Protein AF-A0A2D3WLU7-F1 (afdb_monomer_lite)

pLDDT: mean 92.78, std 5.2, range [48.44, 98.25]

Radius of gyration: 35.18 Å; chains: 1; bounding box: 70×25×102 Å

Organism: NCBI:txid148813

Secondary structure (DSSP, 8-state):
-HHHHHHHHHHHHHHHH-HHHHHHHHHHHHGGGTTSHHHHHHHHHHHHHHHHHHHHHHHHHTT-HHHHHHHHHH-GGGTTSHHHHHHHHHHHHHHHHHHHHHHTT-HHHHHHHHHHHTT-GGGHHHHHHHHHHHHHHHHHHHHHHTT-HHHHHHHHHH-GGGTT-HHHHHHHHHHHHHHHHHHHHHHTT-HHHHHHHHGGGTT-TTTHHHHHHHHHHHHHHHHHHHHHTT-HHHHHHHHHHHHHHH---HHHHHHHHHTT---

Foldseek 3Di:
DVQLLVLLVVLLVQCVVPVVVSVVVSCVSQVVVCVPPLSVVLSVCCNVPSVLVVVLVVCVVVVVLLVNVVSCVVPVSVCPHPVVVVVVVVLVVLLVVLVVCVLVVVLVVSLVSLVVSCSNPVCVVVSVVSNVSSVLLVQLVVCLVVVVVQSNLVSCVVPVVNCPRPSVVVSVVVVVVLVVVLVVLLQVLVLVVNCVSCVSVCVHPVCVVVSLVSSLSSLLNVLLVCLVVVVVVVSVVSLVVNCVSPNDDPSSQVSCVVSVNHD

Sequence (263 aa):
ELYFTKSFAEAKKLIGADPLRNGPKAQELLKPFCVVPAKKEMIHSLQKNYELYLKADALIKEKQFREYFNLTEKYDFLTSEEVYKKICALAEASIAKIKKLIEEGKYDDAFSGIKQVAVFLPYKEQLMELAKEIQLRQKLLEAIQSNAIQTAYELVVAYPILESMAEFVAYDETFDEVLSNAMQSVANGEIKQVQQILLPYAGISIFKPKIRECIRQATFNKLGLLLAAKSLAVAQSIAAYYLKEFGKDDEYEKLLKHYGVAS

Structure (mmCIF, N/CA/C/O backbone):
data_AF-A0A2D3WLU7-F1
#
_entry.id   AF-A0A2D3WLU7-F1
#
loop_
_atom_site.group_PDB
_atom_site.id
_atom_site.type_symbol
_atom_site.label_atom_id
_atom_site.label_alt_id
_atom_site.label_comp_id
_atom_site.label_asym_id
_atom_site.label_entity_id
_atom_site.label_seq_id
_atom_site.pdbx_PDB_ins_code
_atom_site.Cartn_x
_atom_site.Cartn_y
_atom_site.Cartn_z
_atom_site.occupancy
_atom_site.B_iso_or_equiv
_atom_site.auth_seq_id
_atom_site.auth_comp_id
_atom_site.auth_asym_id
_atom_site.auth_atom_id
_atom_site.pdbx_PDB_model_num
ATOM 1 N N . GLU A 1 1 ? -31.392 11.376 22.343 1.00 66.38 1 GLU A N 1
ATOM 2 C CA . GLU A 1 1 ? -30.235 10.507 22.640 1.00 66.38 1 GLU A CA 1
ATOM 3 C C . GLU A 1 1 ? -29.524 10.836 23.943 1.00 66.38 1 GLU A C 1
ATOM 5 O O . GLU A 1 1 ? -29.593 10.022 24.851 1.00 66.38 1 GLU A O 1
ATOM 10 N N . LEU A 1 2 ? -28.985 12.050 24.105 1.00 77.69 2 LEU A N 1
ATOM 11 C CA . LEU A 1 2 ? -28.231 12.468 25.301 1.00 77.69 2 LEU A CA 1
ATOM 12 C C . LEU A 1 2 ? -28.929 12.189 26.653 1.00 77.69 2 LEU A C 1
ATOM 14 O O . LEU A 1 2 ? -28.277 11.856 27.639 1.00 77.69 2 LEU A O 1
ATOM 18 N N . TYR A 1 3 ? -30.257 12.339 26.700 1.00 88.19 3 TYR A N 1
ATOM 19 C CA . TYR A 1 3 ? -31.052 12.123 27.913 1.00 88.19 3 TYR A CA 1
ATOM 20 C C . TYR A 1 3 ? -31.103 10.640 28.320 1.00 88.19 3 TYR A C 1
ATOM 22 O O . TYR A 1 3 ? -30.981 10.324 29.498 1.00 88.19 3 TYR A O 1
ATOM 30 N N . PHE A 1 4 ? -31.180 9.725 27.346 1.00 90.12 4 PHE A N 1
ATOM 31 C CA . PHE A 1 4 ? -31.169 8.285 27.610 1.00 90.12 4 PHE A CA 1
ATOM 32 C C . PHE A 1 4 ? -29.807 7.819 28.122 1.00 90.12 4 PHE A C 1
ATOM 34 O O . PHE A 1 4 ? -29.767 7.130 29.134 1.00 90.12 4 PHE A O 1
ATOM 41 N N . THR A 1 5 ? -28.701 8.239 27.494 1.00 87.44 5 THR A N 1
ATOM 42 C CA . THR A 1 5 ? -27.351 7.869 27.953 1.00 87.44 5 THR A CA 1
ATOM 43 C C . THR A 1 5 ? -27.144 8.237 29.420 1.00 87.44 5 THR A C 1
ATOM 45 O O . THR A 1 5 ? -26.664 7.418 30.201 1.00 87.44 5 THR A O 1
ATOM 48 N N . LYS A 1 6 ? -27.530 9.459 29.814 1.00 89.88 6 LYS A N 1
ATOM 49 C CA . LYS A 1 6 ? -27.398 9.920 31.203 1.00 89.88 6 LYS A CA 1
ATOM 50 C C . LYS A 1 6 ? -28.238 9.070 32.159 1.00 89.88 6 LYS A C 1
ATOM 52 O O . LYS A 1 6 ? -27.706 8.597 33.159 1.00 89.88 6 LYS A O 1
ATOM 57 N N . SER A 1 7 ? -29.509 8.829 31.832 1.00 92.19 7 SER A N 1
ATOM 58 C CA . SER A 1 7 ? -30.391 7.978 32.641 1.00 92.19 7 SER A CA 1
ATOM 59 C C . SER A 1 7 ? -29.894 6.532 32.733 1.00 92.19 7 SER A C 1
ATOM 61 O O . SER A 1 7 ? -29.972 5.930 33.798 1.00 92.19 7 SER A O 1
ATOM 63 N N . PHE A 1 8 ? -29.343 5.981 31.650 1.00 92.06 8 PHE A N 1
ATOM 64 C CA . PHE A 1 8 ? -28.783 4.629 31.606 1.00 92.06 8 PHE A CA 1
ATOM 65 C C . PHE A 1 8 ? -27.519 4.495 32.453 1.00 92.06 8 PHE A C 1
ATOM 67 O O . PHE A 1 8 ? -27.399 3.550 33.230 1.00 92.06 8 PHE A O 1
ATOM 74 N N . ALA A 1 9 ? -26.605 5.464 32.368 1.00 90.12 9 ALA A N 1
ATOM 75 C CA . ALA A 1 9 ? -25.406 5.491 33.199 1.00 90.12 9 ALA A CA 1
ATOM 76 C C . ALA A 1 9 ? -25.748 5.587 34.696 1.00 90.12 9 ALA A C 1
ATOM 78 O O . ALA A 1 9 ? -25.164 4.874 35.512 1.00 90.12 9 ALA A O 1
ATOM 79 N N . GLU A 1 10 ? -26.727 6.421 35.055 1.00 92.12 10 GLU A N 1
ATOM 80 C CA . GLU A 1 10 ? -27.172 6.563 36.443 1.00 92.12 10 GLU A CA 1
ATOM 81 C C . GLU A 1 10 ? -27.909 5.310 36.941 1.00 92.12 10 GLU A C 1
ATOM 83 O O . GLU A 1 10 ? -27.657 4.847 38.051 1.00 92.12 10 GLU A O 1
ATOM 88 N N . ALA A 1 11 ? -28.748 4.688 36.108 1.00 92.75 11 ALA A N 1
ATOM 89 C CA . ALA A 1 11 ? -29.380 3.409 36.426 1.00 92.75 11 ALA A CA 1
ATOM 90 C C . ALA A 1 11 ? -28.347 2.291 36.642 1.00 92.75 11 ALA A C 1
ATOM 92 O O . ALA A 1 11 ? -28.452 1.543 37.614 1.00 92.75 11 ALA A O 1
ATOM 93 N N . LYS A 1 12 ? -27.313 2.214 35.792 1.00 92.69 12 LYS A N 1
ATOM 94 C CA . LYS A 1 12 ? -26.192 1.274 35.953 1.00 92.69 12 LYS A CA 1
ATOM 95 C C . LYS A 1 12 ? -25.470 1.495 37.285 1.00 92.69 12 LYS A C 1
ATOM 97 O O . LYS A 1 12 ? -25.208 0.536 38.005 1.00 92.69 12 LYS A O 1
ATOM 102 N N . LYS A 1 13 ? -25.213 2.753 37.656 1.00 91.44 13 LYS A N 1
ATOM 103 C CA . LYS A 1 13 ? -24.589 3.118 38.939 1.00 91.44 13 LYS A CA 1
ATOM 104 C C . LYS A 1 13 ? -25.461 2.745 40.143 1.00 91.44 13 LYS A C 1
ATOM 106 O O . LYS A 1 13 ? -24.943 2.215 41.122 1.00 91.44 13 LYS A O 1
ATOM 111 N N . LEU A 1 14 ? -26.768 3.000 40.069 1.00 91.56 14 LEU A N 1
ATOM 112 C CA . LEU A 1 14 ? -27.739 2.643 41.107 1.00 91.56 14 LEU A CA 1
ATOM 113 C C . LEU A 1 14 ? -27.776 1.130 41.345 1.00 91.56 14 LEU A C 1
ATOM 115 O O . LEU A 1 14 ? -27.635 0.691 42.487 1.00 91.56 14 LEU A O 1
ATOM 119 N N . ILE A 1 15 ? -27.917 0.349 40.269 1.00 90.38 15 ILE A N 1
ATOM 120 C CA . ILE A 1 15 ? -27.920 -1.118 40.329 1.00 90.38 15 ILE A CA 1
ATOM 121 C C . ILE A 1 15 ? -26.577 -1.627 40.857 1.00 90.38 15 ILE A C 1
ATOM 123 O O . ILE A 1 15 ? -26.559 -2.501 41.711 1.00 90.38 15 ILE A O 1
ATOM 127 N N . GLY A 1 16 ? -25.459 -1.041 40.423 1.00 85.69 16 GLY A N 1
ATOM 128 C CA . GLY A 1 16 ? -24.131 -1.436 40.890 1.00 85.69 16 GLY A CA 1
ATOM 129 C C . GLY A 1 16 ? -23.861 -1.199 42.374 1.00 85.69 16 GLY A C 1
ATOM 130 O O . GLY A 1 16 ? -23.030 -1.894 42.947 1.00 85.69 16 GLY A O 1
ATOM 131 N N . ALA A 1 17 ? -24.544 -0.236 43.000 1.00 89.31 17 ALA A N 1
ATOM 132 C CA . ALA A 1 17 ? -24.390 0.043 44.426 1.00 89.31 17 ALA A CA 1
ATOM 133 C C . ALA A 1 17 ? -25.176 -0.938 45.311 1.00 89.31 17 ALA A C 1
ATOM 135 O O . ALA A 1 17 ? -24.665 -1.379 46.335 1.00 89.31 17 ALA A O 1
ATOM 136 N N . ASP A 1 18 ? -26.417 -1.251 44.932 1.00 88.75 18 ASP A N 1
ATOM 137 C CA . ASP A 1 18 ? -27.269 -2.231 45.618 1.00 88.75 18 ASP A CA 1
ATOM 138 C C . ASP A 1 18 ? -28.394 -2.672 44.659 1.00 88.75 18 ASP A C 1
ATOM 140 O O . ASP A 1 18 ? -29.396 -1.958 44.522 1.00 88.75 18 ASP A O 1
ATOM 144 N N . PRO A 1 19 ? -28.253 -3.820 43.969 1.00 85.75 19 PRO A N 1
ATOM 145 C CA . PRO A 1 19 ? -29.225 -4.266 42.972 1.00 85.75 19 PRO A CA 1
ATOM 146 C C . PRO A 1 19 ? -30.626 -4.479 43.555 1.00 85.75 19 PRO A C 1
ATOM 148 O O . PRO A 1 19 ? -31.624 -4.177 42.898 1.00 85.75 19 PRO A O 1
ATOM 151 N N . LEU A 1 20 ? -30.709 -4.969 44.798 1.00 84.94 20 LEU A N 1
ATOM 152 C CA . LEU A 1 20 ? -31.968 -5.320 45.455 1.00 84.94 20 LEU A CA 1
ATOM 153 C C . LEU A 1 20 ? -32.737 -4.071 45.882 1.00 84.94 20 LEU A C 1
ATOM 155 O O . LEU A 1 20 ? -33.937 -3.965 45.629 1.00 84.94 20 LEU A O 1
ATOM 159 N N . ARG A 1 21 ? -32.055 -3.104 46.505 1.00 89.06 21 ARG A N 1
ATOM 160 C CA . ARG A 1 21 ? -32.702 -1.870 46.976 1.00 89.06 21 ARG A CA 1
ATOM 161 C C . ARG A 1 21 ? -32.919 -0.850 45.868 1.00 89.06 21 ARG A C 1
ATOM 163 O O . ARG A 1 21 ? -33.944 -0.171 45.860 1.00 89.06 21 ARG A O 1
ATOM 170 N N . ASN A 1 22 ? -31.976 -0.725 44.937 1.00 91.38 22 ASN A N 1
ATOM 171 C CA . ASN A 1 22 ? -32.014 0.329 43.924 1.00 91.38 22 ASN A CA 1
ATOM 172 C C . ASN A 1 22 ? -32.623 -0.117 42.589 1.00 91.38 22 ASN A C 1
ATOM 174 O O . ASN A 1 22 ? -32.917 0.744 41.758 1.00 91.38 22 ASN A O 1
ATOM 178 N N . GLY A 1 23 ? -32.859 -1.417 42.382 1.00 87.44 23 GLY A N 1
ATOM 179 C CA . GLY A 1 23 ? -33.476 -1.961 41.167 1.00 87.44 23 GLY A CA 1
ATOM 180 C C . GLY A 1 23 ? -34.781 -1.258 40.759 1.00 87.44 23 GLY A C 1
ATOM 181 O O . GLY A 1 23 ? -34.859 -0.768 39.630 1.00 87.44 23 GLY A O 1
ATOM 182 N N . PRO A 1 24 ? -35.774 -1.098 41.659 1.00 91.50 24 PRO A N 1
ATOM 183 C CA . PRO A 1 24 ? -37.018 -0.387 41.345 1.00 91.50 24 PRO A CA 1
ATOM 184 C C . PRO A 1 24 ? -36.793 1.081 40.954 1.00 91.50 24 PRO A C 1
ATOM 186 O O . PRO A 1 24 ? -37.417 1.594 40.027 1.00 91.50 24 PRO A O 1
ATOM 189 N N . LYS A 1 25 ? -35.847 1.757 41.618 1.00 91.69 25 LYS A N 1
ATOM 190 C CA . LYS A 1 25 ? -35.497 3.155 41.327 1.00 91.69 25 LYS A CA 1
ATOM 191 C C . LYS A 1 25 ? -34.841 3.298 39.951 1.00 91.69 25 LYS A C 1
ATOM 193 O O . LYS A 1 25 ? -35.155 4.231 39.215 1.00 91.69 25 LYS A O 1
ATOM 198 N N . ALA A 1 26 ? -33.963 2.364 39.590 1.00 91.12 26 ALA A N 1
ATOM 199 C CA . ALA A 1 26 ? -33.346 2.299 38.269 1.00 91.12 26 ALA A CA 1
ATOM 200 C C . ALA A 1 26 ? -34.376 1.985 37.166 1.00 91.12 26 ALA A C 1
ATOM 202 O O . ALA A 1 26 ? -34.303 2.560 36.081 1.00 91.12 26 ALA A O 1
ATOM 203 N N . GLN A 1 27 ? -35.364 1.127 37.446 1.00 90.75 27 GLN A N 1
ATOM 204 C CA . GLN A 1 27 ? -36.471 0.840 36.528 1.00 90.75 27 GLN A CA 1
ATOM 205 C C . GLN A 1 27 ? -37.343 2.068 36.265 1.00 90.75 27 GLN A C 1
ATOM 207 O O . GLN A 1 27 ? -37.588 2.388 35.104 1.00 90.75 27 GLN A O 1
ATOM 212 N N . GLU A 1 28 ? -37.766 2.786 37.308 1.00 93.00 28 GLU A N 1
ATOM 213 C CA . GLU A 1 28 ? -38.555 4.017 37.149 1.00 93.00 28 GLU A CA 1
ATOM 214 C C . GLU A 1 28 ? -37.783 5.095 36.375 1.00 93.00 28 GLU A C 1
ATOM 216 O O . GLU A 1 28 ? -38.344 5.736 35.488 1.00 93.00 28 GLU A O 1
ATOM 221 N N . LEU A 1 29 ? -36.472 5.229 36.614 1.00 93.88 29 LEU A N 1
ATOM 222 C CA . LEU A 1 29 ? -35.609 6.146 35.860 1.00 93.88 29 LEU A CA 1
ATOM 223 C C . LEU A 1 29 ? -35.566 5.827 34.353 1.00 93.88 29 LEU A C 1
ATOM 225 O O . LEU A 1 29 ? -35.433 6.733 33.527 1.00 93.88 29 LEU A O 1
ATOM 229 N N . LEU A 1 30 ? -35.662 4.545 33.990 1.00 93.75 30 LEU A N 1
ATOM 230 C CA . LEU A 1 30 ? -35.553 4.064 32.610 1.00 93.75 30 LEU A CA 1
ATOM 231 C C . LEU A 1 30 ? -36.902 3.860 31.908 1.00 93.75 30 LEU A C 1
ATOM 233 O O . LEU A 1 30 ? -36.952 3.777 30.678 1.00 93.75 30 LEU A O 1
ATOM 237 N N . LYS A 1 31 ? -37.999 3.839 32.666 1.00 93.12 31 LYS A N 1
ATOM 238 C CA . LYS A 1 31 ? -39.373 3.624 32.195 1.00 93.12 31 LYS A CA 1
ATOM 239 C C . LYS A 1 31 ? -39.779 4.491 30.997 1.00 93.12 31 LYS A C 1
ATOM 241 O O . LYS A 1 31 ? -40.375 3.930 30.074 1.00 93.12 31 LYS A O 1
ATOM 246 N N . PRO A 1 32 ? -39.423 5.793 30.915 1.00 93.94 32 PRO A N 1
ATOM 247 C CA . PRO A 1 32 ? -39.780 6.623 29.761 1.00 93.94 32 PRO A CA 1
ATOM 248 C C . PRO A 1 32 ? -39.199 6.128 28.428 1.00 93.94 32 PRO A C 1
ATOM 250 O O . PRO A 1 32 ? -39.705 6.481 27.367 1.00 93.94 32 PRO A O 1
ATOM 253 N N . PHE A 1 33 ? -38.142 5.313 28.457 1.00 93.25 33 PHE A N 1
ATOM 254 C CA . PHE A 1 33 ? -37.442 4.855 27.256 1.00 93.25 33 PHE A CA 1
ATOM 255 C C . PHE A 1 33 ? -37.857 3.449 26.804 1.00 93.25 33 PHE A C 1
ATOM 257 O O . PHE A 1 33 ? -37.484 3.040 25.707 1.00 93.25 33 PHE A O 1
ATOM 264 N N . CYS A 1 34 ? -38.672 2.730 27.586 1.00 90.38 34 CYS A N 1
ATOM 265 C CA . CYS A 1 34 ? -39.161 1.388 27.246 1.00 90.38 34 CYS A CA 1
ATOM 266 C C . CYS A 1 34 ? -40.074 1.352 26.007 1.00 90.38 34 CYS A C 1
ATOM 268 O O . CYS A 1 34 ? -40.337 0.275 25.475 1.00 90.38 34 CYS A O 1
ATOM 270 N N . VAL A 1 35 ? -40.559 2.508 25.546 1.00 90.62 35 VAL A N 1
ATOM 271 C CA . VAL A 1 35 ? -41.351 2.636 24.311 1.00 90.62 35 VAL A CA 1
ATOM 272 C C . VAL A 1 35 ? -40.496 2.549 23.044 1.00 90.62 35 VAL A C 1
ATOM 274 O O . VAL A 1 35 ? -41.026 2.286 21.970 1.00 90.62 35 VAL A O 1
ATOM 277 N N . VAL A 1 36 ? -39.177 2.749 23.153 1.00 91.75 36 VAL A N 1
ATOM 278 C CA . VAL A 1 36 ? -38.242 2.632 22.029 1.00 91.75 36 VAL A CA 1
ATOM 279 C C . VAL A 1 36 ? -37.641 1.222 22.046 1.00 91.75 36 VAL A C 1
ATOM 281 O O . VAL A 1 36 ? -36.906 0.919 22.988 1.00 91.75 36 VAL A O 1
ATOM 284 N N . PRO A 1 37 ? -37.888 0.367 21.031 1.00 90.19 37 PRO A N 1
ATOM 285 C CA . PRO A 1 37 ? -37.480 -1.043 21.051 1.00 90.19 37 PRO A CA 1
ATOM 286 C C . PRO A 1 37 ? -35.999 -1.268 21.385 1.00 90.19 37 PRO A C 1
ATOM 288 O O . PRO A 1 37 ? -35.694 -1.964 22.349 1.00 90.19 37 PRO A O 1
ATOM 291 N N . ALA A 1 38 ? -35.087 -0.572 20.697 1.00 87.06 38 ALA A N 1
ATOM 292 C CA . ALA A 1 38 ? -33.646 -0.682 20.948 1.00 87.06 38 ALA A CA 1
ATOM 293 C C . ALA A 1 38 ? -33.250 -0.295 22.389 1.00 87.06 38 ALA A C 1
ATOM 295 O O . ALA A 1 38 ? -32.385 -0.913 23.002 1.00 87.06 38 ALA A O 1
ATOM 296 N N . LYS A 1 39 ? -33.913 0.712 22.976 1.00 90.81 39 LYS A N 1
ATOM 297 C CA . LYS A 1 39 ? -33.639 1.144 24.359 1.00 90.81 39 LYS A CA 1
ATOM 298 C C . LYS A 1 39 ? -34.221 0.161 25.362 1.00 90.81 39 LYS A C 1
ATOM 300 O O . LYS A 1 39 ? -33.578 -0.130 26.362 1.00 90.81 39 LYS A O 1
ATOM 305 N N . LYS A 1 40 ? -35.404 -0.389 25.082 1.00 91.00 40 LYS A N 1
ATOM 306 C CA . LYS A 1 40 ? -36.022 -1.450 25.881 1.00 91.00 40 LYS A CA 1
ATOM 307 C C . LYS A 1 40 ? -35.114 -2.678 25.977 1.00 91.00 40 LYS A C 1
ATOM 309 O O . LYS A 1 40 ? -34.958 -3.220 27.067 1.00 91.00 40 LYS A O 1
ATOM 314 N N . GLU A 1 41 ? -34.481 -3.078 24.878 1.00 89.88 41 GLU A N 1
ATOM 315 C CA . GLU A 1 41 ? -33.511 -4.180 24.859 1.00 89.88 41 GLU A CA 1
ATOM 316 C C . GLU A 1 41 ? -32.294 -3.892 25.743 1.00 89.88 41 GLU A C 1
ATOM 318 O O . GLU A 1 41 ? -31.963 -4.716 26.596 1.00 89.88 41 GLU A O 1
ATOM 323 N N . MET A 1 42 ? -31.699 -2.699 25.633 1.00 89.38 42 MET A N 1
ATOM 324 C CA . MET A 1 42 ? -30.592 -2.277 26.505 1.00 89.38 42 MET A CA 1
ATOM 325 C C . MET A 1 42 ? -30.993 -2.239 27.988 1.00 89.38 42 MET A C 1
ATOM 327 O O . MET A 1 42 ? -30.222 -2.618 28.866 1.00 89.38 42 MET A O 1
ATOM 331 N N . ILE A 1 43 ? -32.208 -1.779 28.295 1.00 91.31 43 ILE A N 1
ATOM 332 C CA . ILE A 1 43 ? -32.731 -1.744 29.669 1.00 91.31 43 ILE A CA 1
ATOM 333 C C . ILE A 1 43 ? -32.895 -3.169 30.209 1.00 91.31 43 ILE A C 1
ATOM 335 O O . ILE A 1 43 ? -32.506 -3.451 31.343 1.00 91.31 43 ILE A O 1
ATOM 339 N N . HIS A 1 44 ? -33.445 -4.079 29.404 1.00 90.62 44 HIS A N 1
ATOM 340 C CA . HIS A 1 44 ? -33.584 -5.484 29.776 1.00 90.62 44 HIS A CA 1
ATOM 341 C C . HIS A 1 44 ? -32.228 -6.174 29.965 1.00 90.62 44 HIS A C 1
ATOM 343 O O . HIS A 1 44 ? -32.079 -6.945 30.915 1.00 90.62 44 HIS A O 1
ATOM 349 N N . SER A 1 45 ? -31.238 -5.907 29.106 1.00 91.69 45 SER A N 1
ATOM 350 C CA . SER A 1 45 ? -29.900 -6.483 29.269 1.00 91.69 45 SER A CA 1
ATOM 351 C C . SER A 1 45 ? -29.222 -5.956 30.528 1.00 91.69 45 SER A C 1
ATOM 353 O O . SER A 1 45 ? -28.627 -6.751 31.248 1.00 91.69 45 SER A O 1
ATOM 355 N N . LEU A 1 46 ? -29.365 -4.665 30.853 1.00 91.00 46 LEU A N 1
ATOM 356 C CA . LEU A 1 46 ? -28.828 -4.098 32.091 1.00 91.00 46 LEU A CA 1
ATOM 357 C C . LEU A 1 46 ? -29.391 -4.804 33.325 1.00 91.00 46 LEU A C 1
ATOM 359 O O . LEU A 1 46 ? -28.634 -5.162 34.216 1.00 91.00 46 LEU A O 1
ATOM 363 N N . GLN A 1 47 ? -30.701 -5.047 33.369 1.00 87.69 47 GLN A N 1
ATOM 364 C CA . GLN A 1 47 ? -31.332 -5.714 34.512 1.00 87.69 47 GLN A CA 1
ATOM 365 C C . GLN A 1 47 ? -30.873 -7.165 34.673 1.00 87.69 47 GLN A C 1
ATOM 367 O O . GLN A 1 47 ? -30.648 -7.614 35.793 1.00 87.69 47 GLN A O 1
ATOM 372 N N . LYS A 1 48 ? -30.733 -7.899 33.564 1.00 90.50 48 LYS A N 1
ATOM 373 C CA . LYS A 1 48 ? -30.344 -9.317 33.591 1.00 90.50 48 LYS A CA 1
ATOM 374 C C . LYS A 1 48 ? -28.847 -9.533 33.794 1.00 90.50 48 LYS A C 1
ATOM 376 O O . LYS A 1 48 ? -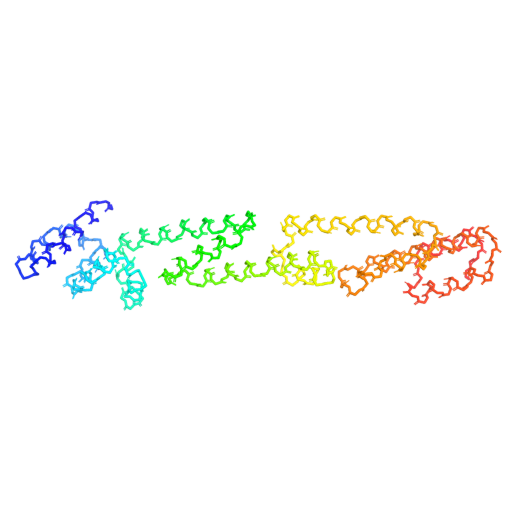28.462 -10.523 34.401 1.00 90.50 48 LYS A O 1
ATOM 381 N N . ASN A 1 49 ? -28.022 -8.624 33.280 1.00 93.12 49 ASN A N 1
ATOM 382 C CA . ASN A 1 49 ? -26.582 -8.825 33.122 1.00 93.12 49 ASN A CA 1
ATOM 383 C C . ASN A 1 49 ? -25.750 -7.724 33.802 1.00 93.12 49 ASN A C 1
ATOM 385 O O . ASN A 1 49 ? -24.626 -7.463 33.371 1.00 93.12 49 ASN A O 1
ATOM 389 N N . TYR A 1 50 ? -26.274 -7.049 34.833 1.00 90.62 50 TYR A N 1
ATOM 390 C CA . TYR A 1 50 ? -25.615 -5.890 35.457 1.00 90.62 50 TYR A CA 1
ATOM 391 C C . TYR A 1 50 ? -24.171 -6.177 35.904 1.00 90.62 50 TYR A C 1
ATOM 393 O O . TYR A 1 50 ? -23.309 -5.314 35.779 1.00 90.62 50 TYR A O 1
ATOM 401 N N . GLU A 1 51 ? -23.869 -7.395 36.357 1.00 92.38 51 GLU A N 1
ATOM 402 C CA . GLU A 1 51 ? -22.517 -7.793 36.772 1.00 92.38 51 GLU A CA 1
ATOM 403 C C . GLU A 1 51 ? -21.505 -7.718 35.623 1.00 92.38 51 GLU A C 1
ATOM 405 O O . GLU A 1 51 ? -20.364 -7.299 35.823 1.00 92.38 51 GLU A O 1
ATOM 410 N N . LEU A 1 52 ? -21.927 -8.054 34.399 1.00 94.69 52 LEU A N 1
ATOM 411 C CA . LEU A 1 52 ? -21.087 -7.951 33.205 1.00 94.69 52 LEU A CA 1
ATOM 412 C C . LEU A 1 52 ? -20.826 -6.489 32.836 1.00 94.69 52 LEU A C 1
ATOM 414 O O . LEU A 1 52 ? -19.706 -6.157 32.451 1.00 94.69 52 LEU A O 1
ATOM 418 N N . TYR A 1 53 ? -21.811 -5.608 33.029 1.00 93.44 53 TYR A N 1
ATOM 419 C CA . TYR A 1 53 ? -21.625 -4.164 32.877 1.00 93.44 53 TYR A CA 1
ATOM 420 C C . TYR A 1 53 ? -20.631 -3.599 33.904 1.00 93.44 53 TYR A C 1
ATOM 422 O O . TYR A 1 53 ? -19.756 -2.813 33.545 1.00 93.44 53 TYR A O 1
ATOM 430 N N . LEU A 1 54 ? -20.717 -4.018 35.171 1.00 92.25 54 LEU A N 1
ATOM 431 C CA . LEU A 1 54 ? -19.771 -3.588 36.210 1.00 92.25 54 LEU A CA 1
ATOM 432 C C . LEU A 1 54 ? -18.356 -4.092 35.932 1.00 92.25 54 LEU A C 1
ATOM 434 O O . LEU A 1 54 ? -17.391 -3.342 36.079 1.00 92.25 54 LEU A O 1
ATOM 438 N N . LYS A 1 55 ? -18.236 -5.347 35.489 1.00 95.00 55 LYS A N 1
ATOM 439 C CA . LYS A 1 55 ? -16.960 -5.923 35.068 1.00 95.00 55 LYS A CA 1
ATOM 440 C C . LYS A 1 55 ? -16.370 -5.147 33.892 1.00 95.00 55 LYS A C 1
ATOM 442 O O . LYS A 1 55 ? -15.193 -4.809 33.933 1.00 95.00 55 LYS A O 1
ATOM 447 N N . ALA A 1 56 ? -17.173 -4.823 32.879 1.00 94.94 56 ALA A N 1
ATOM 448 C CA . ALA A 1 56 ? -16.743 -4.008 31.747 1.00 94.94 56 ALA A CA 1
ATOM 449 C C . ALA A 1 56 ? -16.229 -2.627 32.195 1.00 94.94 56 ALA A C 1
ATOM 451 O O . ALA A 1 56 ? -15.138 -2.221 31.797 1.00 94.94 56 ALA A O 1
ATOM 452 N N . ASP A 1 57 ? -16.960 -1.941 33.080 1.00 93.19 57 ASP A N 1
ATOM 453 C CA . ASP A 1 57 ? -16.553 -0.641 33.627 1.00 93.19 57 ASP A CA 1
ATOM 454 C C . ASP A 1 57 ? -15.239 -0.722 34.424 1.00 93.19 57 ASP A C 1
ATOM 456 O O . ASP A 1 57 ? -14.419 0.197 34.348 1.00 93.19 57 ASP A O 1
ATOM 460 N N . ALA A 1 58 ? -15.024 -1.800 35.185 1.00 94.56 58 ALA A N 1
ATOM 461 C CA . ALA A 1 58 ? -13.779 -2.032 35.920 1.00 94.56 58 ALA A CA 1
ATOM 462 C C . ALA A 1 58 ? -12.590 -2.218 34.966 1.00 94.56 58 ALA A C 1
ATOM 464 O O . ALA A 1 58 ? -11.594 -1.506 35.090 1.00 94.56 58 ALA A O 1
ATOM 465 N N . LEU A 1 59 ? -12.739 -3.073 33.946 1.00 96.06 59 LEU A N 1
ATOM 466 C CA . LEU A 1 59 ? -11.706 -3.307 32.929 1.00 96.06 59 LEU A CA 1
ATOM 467 C C . LEU A 1 59 ? -11.311 -2.009 32.211 1.00 96.06 59 LEU A C 1
ATOM 469 O O . LEU A 1 59 ? -10.127 -1.746 32.006 1.00 96.06 59 LEU A O 1
ATOM 473 N N . ILE A 1 60 ? -12.286 -1.154 31.879 1.00 93.38 60 ILE A N 1
ATOM 474 C CA . ILE A 1 60 ? -12.019 0.155 31.265 1.00 93.38 60 ILE A CA 1
ATOM 475 C C . ILE A 1 60 ? -11.233 1.064 32.219 1.00 93.38 60 ILE A C 1
ATOM 477 O O . ILE A 1 60 ? -10.248 1.679 31.806 1.00 93.38 60 ILE A O 1
ATOM 481 N N . LYS A 1 61 ? -11.644 1.163 33.491 1.00 93.50 61 LYS A N 1
ATOM 482 C CA . LYS A 1 61 ? -10.964 2.001 34.500 1.00 93.50 61 LYS A CA 1
ATOM 483 C C . LYS A 1 61 ? -9.521 1.561 34.735 1.00 93.50 61 LYS A C 1
ATOM 485 O O . LYS A 1 61 ? -8.641 2.407 34.867 1.00 93.50 61 LYS A O 1
ATOM 490 N N . GLU A 1 62 ? -9.287 0.255 34.740 1.00 95.19 62 GLU A N 1
ATOM 491 C CA . GLU A 1 62 ? -7.968 -0.363 34.897 1.00 95.19 62 GLU A CA 1
ATOM 492 C C . GLU A 1 62 ? -7.154 -0.378 33.591 1.00 95.19 62 GLU A C 1
ATOM 494 O O . GLU A 1 62 ? -6.015 -0.838 33.577 1.00 95.19 62 GLU A O 1
ATOM 499 N N . LYS A 1 63 ? -7.706 0.167 32.493 1.00 91.88 63 LYS A N 1
ATOM 500 C CA . LYS A 1 63 ? -7.101 0.200 31.148 1.00 91.88 63 LYS A CA 1
ATOM 501 C C . LYS A 1 63 ? -6.785 -1.192 30.581 1.00 91.88 63 LYS A C 1
ATOM 503 O O . LYS A 1 63 ? -5.938 -1.333 29.699 1.00 91.88 63 LYS A O 1
ATOM 508 N N . GLN A 1 64 ? -7.502 -2.213 31.038 1.00 94.38 64 GLN A N 1
ATOM 509 C CA . GLN A 1 64 ? -7.441 -3.591 30.549 1.00 94.38 64 GLN A CA 1
ATOM 510 C C . GLN A 1 64 ? -8.297 -3.744 29.282 1.00 94.38 64 GLN A C 1
ATOM 512 O O . GLN A 1 64 ? -9.315 -4.438 29.248 1.00 94.38 64 GLN A O 1
ATOM 517 N N . PHE A 1 65 ? -7.917 -3.021 28.221 1.00 92.12 65 PHE A N 1
ATOM 518 C CA . PHE A 1 65 ? -8.706 -2.943 26.986 1.00 92.12 65 PHE A CA 1
ATOM 519 C C . PHE A 1 65 ? -8.815 -4.285 26.264 1.00 92.12 65 PHE A C 1
ATOM 521 O O . PHE A 1 65 ? -9.857 -4.581 25.686 1.00 92.12 65 PHE A O 1
ATOM 528 N N . ARG A 1 66 ? -7.780 -5.125 26.331 1.00 92.12 66 ARG A N 1
ATOM 529 C CA . ARG A 1 66 ? -7.801 -6.449 25.703 1.00 92.12 66 ARG A CA 1
ATOM 530 C C . ARG A 1 66 ? -8.879 -7.335 26.326 1.00 92.12 66 ARG A C 1
ATOM 532 O O . ARG A 1 66 ? -9.667 -7.957 25.621 1.00 92.12 66 ARG A O 1
ATOM 539 N N . GLU A 1 67 ? -8.926 -7.380 27.650 1.00 95.00 67 GLU A N 1
ATOM 540 C CA . GLU A 1 67 ? -9.912 -8.117 28.433 1.00 95.00 67 GLU A CA 1
ATOM 541 C C . GLU A 1 67 ? -11.314 -7.539 28.231 1.00 95.00 67 GLU A C 1
ATOM 543 O O . GLU A 1 67 ? -12.272 -8.301 28.111 1.00 95.00 67 GLU A O 1
ATOM 548 N N . TYR A 1 68 ? -11.430 -6.210 28.139 1.00 95.69 68 TYR A N 1
ATOM 549 C CA . TYR A 1 68 ? -12.681 -5.537 27.797 1.00 95.69 68 TYR A CA 1
ATOM 550 C C . TYR A 1 68 ? -13.199 -5.980 26.423 1.00 95.69 68 TYR A C 1
ATOM 552 O O . TYR A 1 68 ? -14.349 -6.400 26.319 1.00 95.69 68 TYR A O 1
ATOM 560 N N . PHE A 1 69 ? -12.361 -5.979 25.383 1.00 94.25 69 PHE A N 1
ATOM 561 C CA . PHE A 1 69 ? -12.798 -6.405 24.052 1.00 94.25 69 PHE A CA 1
ATOM 562 C C . PHE A 1 69 ? -13.129 -7.900 23.985 1.00 94.25 69 PHE A C 1
ATOM 564 O O . PHE A 1 69 ? -14.160 -8.260 23.420 1.00 94.25 69 PHE A O 1
ATOM 571 N N . ASN A 1 70 ? -12.355 -8.758 24.659 1.00 94.06 70 ASN A N 1
ATOM 572 C CA . ASN A 1 70 ? -12.698 -10.179 24.819 1.00 94.06 70 ASN A CA 1
ATOM 573 C C . ASN A 1 70 ? -14.069 -10.374 25.491 1.00 94.06 70 ASN A C 1
ATOM 575 O O . ASN A 1 70 ? -14.766 -11.352 25.226 1.00 94.06 70 ASN A O 1
ATOM 579 N N . LEU A 1 71 ? -14.445 -9.479 26.412 1.00 95.12 71 LEU A N 1
ATOM 580 C CA . LEU A 1 71 ? -15.761 -9.502 27.042 1.00 95.12 71 LEU A CA 1
ATOM 581 C C . LEU A 1 71 ? -16.847 -9.080 26.046 1.00 95.12 71 LEU A C 1
ATOM 583 O O . LEU A 1 71 ? -17.891 -9.722 25.994 1.00 95.12 71 LEU A O 1
ATOM 587 N N . THR A 1 72 ? -16.593 -8.048 25.239 1.00 94.50 72 THR A N 1
ATOM 588 C CA . THR A 1 72 ? -17.555 -7.552 24.242 1.00 94.50 72 THR A CA 1
ATOM 589 C C . THR A 1 72 ? -17.800 -8.536 23.100 1.00 94.50 72 THR A C 1
ATOM 591 O O . THR A 1 72 ? -18.932 -8.625 22.652 1.00 94.50 72 THR A O 1
ATOM 594 N N . GLU A 1 73 ? -16.799 -9.327 22.691 1.00 92.00 73 GLU A N 1
ATOM 595 C CA . GLU A 1 73 ? -16.959 -10.398 21.686 1.00 92.00 73 GLU A CA 1
ATOM 596 C C . GLU A 1 73 ? -17.833 -11.557 22.186 1.00 92.00 73 GLU A C 1
ATOM 598 O O . GLU A 1 73 ? -18.451 -12.267 21.400 1.00 92.00 73 GLU A O 1
ATOM 603 N N . LYS A 1 74 ? -17.865 -11.785 23.504 1.00 94.38 74 LYS A N 1
ATOM 604 C CA . LYS A 1 74 ? -18.709 -12.822 24.119 1.00 94.38 74 LYS A CA 1
ATOM 605 C C . LYS A 1 74 ? -20.124 -12.333 24.404 1.00 94.38 74 LYS A C 1
ATOM 607 O O . LYS A 1 74 ? -21.036 -13.145 24.533 1.00 94.38 74 LYS A O 1
ATOM 612 N N . TYR A 1 75 ? -20.284 -11.025 24.581 1.00 94.25 75 TYR A N 1
ATOM 613 C CA . TYR A 1 75 ? -21.507 -10.399 25.062 1.00 94.25 75 TYR A CA 1
ATOM 614 C C . TYR A 1 75 ? -21.812 -9.137 24.248 1.00 94.25 75 TYR A C 1
ATOM 616 O O . TYR A 1 75 ? -21.574 -8.013 24.698 1.00 94.25 75 TYR A O 1
ATOM 624 N N . ASP A 1 76 ? -22.402 -9.331 23.067 1.00 91.00 76 ASP A N 1
ATOM 625 C CA . ASP A 1 76 ? -22.639 -8.282 22.064 1.00 91.00 76 ASP A CA 1
ATOM 626 C C . ASP A 1 76 ? -23.396 -7.056 22.589 1.00 91.00 76 ASP A C 1
ATOM 628 O O . ASP A 1 76 ? -23.170 -5.941 22.122 1.00 91.00 76 ASP A O 1
ATOM 632 N N . PHE A 1 77 ? -24.253 -7.211 23.605 1.00 91.12 77 PHE A N 1
ATOM 633 C CA . PHE A 1 77 ? -24.994 -6.090 24.196 1.00 91.12 77 PHE A CA 1
ATOM 634 C C . PHE A 1 77 ? -24.083 -4.997 24.791 1.00 91.12 77 PHE A C 1
ATOM 636 O O . PHE A 1 77 ? -24.524 -3.855 24.961 1.00 91.12 77 PHE A O 1
ATOM 643 N N . LEU A 1 78 ? -22.820 -5.312 25.098 1.00 93.50 78 LEU A N 1
ATOM 644 C CA . LEU A 1 78 ? -21.824 -4.338 25.555 1.00 93.50 78 LEU A CA 1
ATOM 645 C C . LEU A 1 78 ? -21.346 -3.419 24.418 1.00 93.50 78 LEU A C 1
ATOM 647 O O . LEU A 1 78 ? -20.971 -2.275 24.672 1.00 93.50 78 LEU A O 1
ATOM 651 N N . THR A 1 79 ? -21.412 -3.870 23.161 1.00 92.06 79 THR A N 1
ATOM 652 C CA . THR A 1 79 ? -21.020 -3.070 21.981 1.00 92.06 79 THR A CA 1
ATOM 653 C C . THR A 1 79 ? -21.993 -1.922 21.694 1.00 92.06 79 THR A C 1
ATOM 655 O O . THR A 1 79 ? -21.622 -0.886 21.138 1.00 92.06 79 THR A O 1
ATOM 658 N N . SER A 1 80 ? -23.242 -2.059 22.146 1.00 87.25 80 SER A N 1
ATOM 659 C CA . SER A 1 80 ? -24.272 -1.019 22.065 1.00 87.25 80 SER A CA 1
ATOM 660 C C . SER A 1 80 ? -24.022 0.171 22.999 1.00 87.25 80 SER A C 1
ATOM 662 O O . SER A 1 80 ? -24.640 1.224 22.814 1.00 87.25 80 SER A O 1
ATOM 664 N N . GLU A 1 81 ? -23.143 0.043 24.001 1.00 88.81 81 GLU A N 1
ATOM 665 C CA . GLU A 1 81 ? -22.875 1.131 24.941 1.00 88.81 81 GLU A CA 1
ATOM 666 C C . GLU A 1 81 ? -22.149 2.312 24.286 1.00 88.81 81 GLU A C 1
ATOM 668 O O . GLU A 1 81 ? -21.248 2.168 23.460 1.00 88.81 81 GLU A O 1
ATOM 673 N N . GLU A 1 82 ? -22.477 3.526 24.734 1.00 87.56 82 GLU A N 1
ATOM 674 C CA . GLU A 1 82 ? -21.783 4.734 24.276 1.00 87.56 82 GLU A CA 1
ATOM 675 C C . GLU A 1 82 ? -20.283 4.706 24.624 1.00 87.56 82 GLU A C 1
ATOM 677 O O . GLU A 1 82 ? -19.465 5.253 23.885 1.00 87.56 82 GLU A O 1
ATOM 682 N N . VAL A 1 83 ? -19.902 4.043 25.722 1.00 90.00 83 VAL A N 1
ATOM 683 C CA . VAL A 1 83 ? -18.491 3.898 26.104 1.00 90.00 83 VAL A CA 1
ATOM 684 C C . VAL A 1 83 ? -17.714 3.033 25.110 1.00 90.00 83 VAL A C 1
ATOM 686 O O . VAL A 1 83 ? -16.606 3.413 24.740 1.00 90.00 83 VAL A O 1
ATOM 689 N N . TYR A 1 84 ? -18.312 1.951 24.598 1.00 92.81 84 TYR A N 1
ATOM 690 C CA . TYR A 1 84 ? -17.702 1.107 23.568 1.00 92.81 84 TYR A CA 1
ATOM 691 C C . TYR A 1 84 ? -17.390 1.926 22.315 1.00 92.81 84 TYR A C 1
ATOM 693 O O . TYR A 1 84 ? -16.261 1.924 21.824 1.00 92.81 84 TYR A O 1
ATOM 701 N N . LYS A 1 85 ? -18.369 2.719 21.858 1.00 92.00 85 LYS A N 1
ATOM 702 C CA . LYS A 1 85 ? -18.220 3.611 20.698 1.00 92.00 85 LYS A CA 1
ATOM 703 C C . LYS A 1 85 ? -17.105 4.639 20.904 1.00 92.00 85 LYS A C 1
ATOM 705 O O . LYS A 1 85 ? -16.321 4.877 19.993 1.00 92.00 85 LYS A O 1
ATOM 710 N N . LYS A 1 86 ? -16.990 5.219 22.104 1.00 92.50 86 LYS A N 1
ATOM 711 C CA . LYS A 1 86 ? -15.912 6.170 22.441 1.00 92.50 86 LYS A CA 1
ATOM 712 C C . LYS A 1 86 ? -14.528 5.520 22.433 1.00 92.50 86 LYS A C 1
ATOM 714 O O . LYS A 1 86 ? -13.581 6.130 21.946 1.00 92.50 86 LYS A O 1
ATOM 719 N N . ILE A 1 87 ? -14.407 4.301 22.956 1.00 92.31 87 ILE A N 1
ATOM 720 C CA . ILE A 1 87 ? -13.148 3.540 22.951 1.00 92.31 87 ILE A CA 1
ATOM 721 C C . ILE A 1 87 ? -12.762 3.166 21.512 1.00 92.31 87 ILE A C 1
ATOM 723 O O . ILE A 1 87 ? -11.601 3.306 21.138 1.00 92.31 87 ILE A O 1
ATOM 727 N N . CYS A 1 88 ? -13.731 2.768 20.685 1.00 93.81 88 CYS A N 1
ATOM 728 C CA . CYS A 1 88 ? -13.520 2.519 19.258 1.00 93.81 88 CYS A CA 1
ATOM 729 C C . CYS A 1 88 ? -13.038 3.773 18.520 1.00 93.81 88 CYS A C 1
ATOM 731 O O . CYS A 1 88 ? -12.008 3.721 17.857 1.00 93.81 88 CYS A O 1
ATOM 733 N N . ALA A 1 89 ? -13.688 4.921 18.728 1.00 94.38 89 ALA A N 1
ATOM 734 C CA . ALA A 1 89 ? -13.269 6.185 18.123 1.00 94.38 89 ALA A CA 1
ATOM 735 C C . ALA A 1 89 ? -11.828 6.585 18.508 1.00 94.38 89 ALA A C 1
ATOM 737 O O . ALA A 1 89 ? -11.098 7.163 17.703 1.00 94.38 89 ALA A O 1
ATOM 738 N N . LEU A 1 90 ? -11.382 6.255 19.727 1.00 92.50 90 LEU A N 1
ATOM 739 C CA . LEU A 1 90 ? -9.990 6.460 20.144 1.00 92.50 90 LEU A CA 1
ATOM 740 C C . LEU A 1 90 ? -9.013 5.570 19.355 1.00 92.50 90 LEU A C 1
ATOM 742 O O . LEU A 1 90 ? -7.934 6.032 18.967 1.00 92.50 90 LEU A O 1
ATOM 746 N N . ALA A 1 91 ? -9.385 4.311 19.111 1.00 93.62 91 ALA A N 1
ATOM 747 C CA . ALA A 1 91 ? -8.602 3.389 18.292 1.00 93.62 91 ALA A CA 1
ATOM 748 C C . ALA A 1 91 ? -8.526 3.879 16.841 1.00 93.62 91 ALA A C 1
ATOM 750 O O . ALA A 1 91 ? -7.431 3.994 16.297 1.00 93.62 91 ALA A O 1
ATOM 751 N N . GLU A 1 92 ? -9.658 4.271 16.254 1.00 95.88 92 GLU A N 1
ATOM 752 C CA . GLU A 1 92 ? -9.743 4.812 14.891 1.00 95.88 92 GLU A CA 1
ATOM 753 C C . GLU A 1 92 ? -8.872 6.061 14.718 1.00 95.88 92 GLU A C 1
ATOM 755 O O . GLU A 1 92 ? -8.089 6.150 13.771 1.00 95.88 92 GLU A O 1
ATOM 760 N N . ALA A 1 93 ? -8.928 6.999 15.668 1.00 96.50 93 ALA A N 1
ATOM 761 C CA . ALA A 1 93 ? -8.074 8.185 15.656 1.00 96.50 93 ALA A CA 1
ATOM 762 C C . ALA A 1 93 ? -6.578 7.832 15.744 1.00 96.50 93 ALA A C 1
ATOM 764 O O . ALA A 1 93 ? -5.739 8.520 15.159 1.00 96.50 93 ALA A O 1
ATOM 765 N N . SER A 1 94 ? -6.227 6.761 16.458 1.00 96.25 94 SER A N 1
ATOM 766 C CA . SER A 1 94 ? -4.846 6.273 16.543 1.00 96.25 94 SER A CA 1
ATOM 767 C C . SER A 1 94 ? -4.407 5.596 15.243 1.00 96.25 94 SER A C 1
ATOM 769 O O . SER A 1 94 ? -3.308 5.854 14.760 1.00 96.25 94 SER A 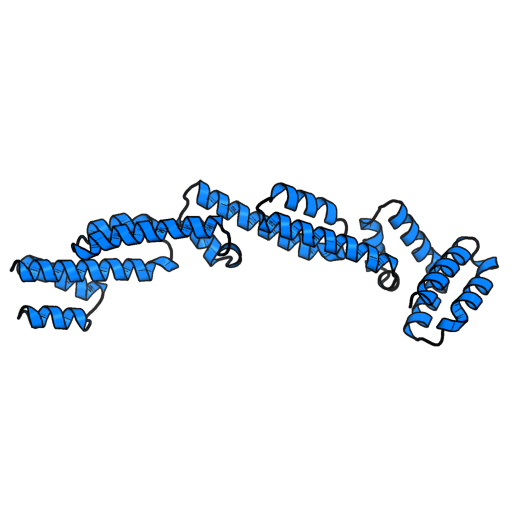O 1
ATOM 771 N N . ILE A 1 95 ? -5.285 4.811 14.618 1.00 97.69 95 ILE A N 1
ATOM 772 C CA . ILE A 1 95 ? -5.048 4.177 13.314 1.00 97.69 95 ILE A CA 1
ATOM 773 C C . ILE A 1 95 ? -4.866 5.227 12.218 1.00 97.69 95 ILE A C 1
ATOM 775 O O . ILE A 1 95 ? -3.963 5.100 11.396 1.00 97.69 95 ILE A O 1
ATOM 779 N N . ALA A 1 96 ? -5.659 6.300 12.227 1.00 98.06 96 ALA A N 1
ATOM 780 C CA . ALA A 1 96 ? -5.488 7.413 11.296 1.00 98.06 96 ALA A CA 1
ATOM 781 C C . ALA A 1 96 ? -4.102 8.071 11.430 1.00 98.06 96 ALA A C 1
ATOM 783 O O . ALA A 1 96 ? -3.458 8.367 10.426 1.00 98.06 96 ALA A O 1
ATOM 784 N N . LYS A 1 97 ? -3.600 8.238 12.661 1.00 98.00 97 LYS A N 1
ATOM 785 C CA . LYS A 1 97 ? -2.233 8.733 12.898 1.00 98.00 97 LYS A CA 1
ATOM 786 C C . LYS A 1 97 ? -1.172 7.758 12.392 1.00 98.00 97 LYS A C 1
ATOM 788 O O . LYS A 1 97 ? -0.204 8.204 11.790 1.00 98.00 97 LYS A O 1
ATOM 793 N N . ILE A 1 98 ? -1.357 6.454 12.605 1.00 98.25 98 ILE A N 1
ATOM 794 C CA . ILE A 1 98 ? -0.447 5.415 12.093 1.00 98.25 98 ILE A CA 1
ATOM 795 C C . ILE A 1 98 ? -0.365 5.489 10.568 1.00 98.25 98 ILE A C 1
ATOM 797 O O . ILE A 1 98 ? 0.734 5.531 10.033 1.00 98.25 98 ILE A O 1
ATOM 801 N N . LYS A 1 99 ? -1.504 5.574 9.871 1.00 97.38 99 LYS A N 1
ATOM 802 C CA . LYS A 1 99 ? -1.534 5.722 8.406 1.00 97.38 99 LYS A CA 1
ATOM 803 C C . LYS A 1 99 ? -0.758 6.950 7.939 1.00 97.38 99 LYS A C 1
ATOM 805 O O . LYS A 1 99 ? 0.072 6.838 7.048 1.00 97.38 99 LYS A O 1
ATOM 810 N N . LYS A 1 100 ? -0.938 8.084 8.619 1.00 97.25 100 LYS A N 1
ATOM 811 C CA . LYS A 1 100 ? -0.171 9.297 8.327 1.00 97.25 100 LYS A CA 1
ATOM 812 C C . LYS A 1 100 ? 1.339 9.103 8.525 1.00 97.25 100 LYS A C 1
ATOM 814 O O . LYS A 1 100 ? 2.125 9.576 7.719 1.00 97.25 100 LYS A O 1
ATOM 819 N N . LEU A 1 101 ? 1.758 8.391 9.573 1.00 97.69 101 LEU A N 1
ATOM 820 C CA . LEU A 1 101 ? 3.176 8.070 9.787 1.00 97.69 101 LEU A CA 1
ATOM 821 C C . LEU A 1 101 ? 3.737 7.179 8.668 1.00 97.69 101 LEU A C 1
ATOM 823 O O . LEU A 1 101 ? 4.879 7.381 8.269 1.00 97.69 101 LEU A O 1
ATOM 827 N N . ILE A 1 102 ? 2.944 6.236 8.145 1.00 95.94 102 ILE A N 1
ATOM 828 C CA . ILE A 1 102 ? 3.320 5.397 6.994 1.00 95.94 102 ILE A CA 1
ATOM 829 C C . ILE A 1 102 ? 3.505 6.258 5.739 1.00 95.94 102 ILE A C 1
ATOM 831 O O . ILE A 1 102 ? 4.513 6.113 5.055 1.00 95.94 102 ILE A O 1
ATOM 835 N N . GLU A 1 103 ? 2.574 7.174 5.464 1.00 92.94 103 GLU A N 1
ATOM 836 C CA . GLU A 1 103 ? 2.664 8.123 4.342 1.00 92.94 103 GLU A CA 1
ATOM 837 C C . GLU A 1 103 ? 3.876 9.061 4.467 1.00 92.94 103 GLU A C 1
ATOM 839 O O . GLU A 1 103 ? 4.517 9.380 3.472 1.00 92.94 103 GLU A O 1
ATOM 844 N N . GLU A 1 104 ? 4.223 9.474 5.690 1.00 93.69 104 GLU A N 1
ATOM 845 C CA . GLU A 1 104 ? 5.405 10.294 5.993 1.00 93.69 104 GLU A CA 1
ATOM 846 C C . GLU A 1 104 ? 6.724 9.484 6.026 1.00 93.69 104 GLU A C 1
ATOM 848 O O . GLU A 1 104 ? 7.772 10.047 6.345 1.00 93.69 104 GLU A O 1
ATOM 853 N N . GLY A 1 105 ? 6.694 8.170 5.762 1.00 93.38 105 GLY A N 1
ATOM 854 C CA . GLY A 1 105 ? 7.876 7.295 5.785 1.00 93.38 105 GLY A CA 1
ATOM 855 C C . GLY A 1 105 ? 8.432 6.985 7.184 1.00 93.38 105 GLY A C 1
ATOM 856 O O . GLY A 1 105 ? 9.509 6.405 7.322 1.00 93.38 105 GLY A O 1
ATOM 857 N N . LYS A 1 106 ? 7.713 7.341 8.254 1.00 96.25 106 LYS A N 1
ATOM 858 C CA . LYS A 1 106 ? 8.111 7.127 9.658 1.00 96.25 106 LYS A CA 1
ATOM 859 C C . LYS A 1 106 ? 7.718 5.731 10.137 1.00 96.25 106 LYS A C 1
ATOM 861 O O . LYS A 1 106 ? 6.868 5.559 11.015 1.00 96.25 106 LYS A O 1
ATOM 866 N N . TYR A 1 107 ? 8.325 4.714 9.534 1.00 95.88 107 TYR A N 1
ATOM 867 C CA . TYR A 1 107 ? 7.919 3.318 9.711 1.00 95.88 107 TYR A CA 1
ATOM 868 C C . TYR A 1 107 ? 8.111 2.777 11.133 1.00 95.88 107 TYR A C 1
ATOM 870 O O . TYR A 1 107 ? 7.237 2.062 11.623 1.00 95.88 107 TYR A O 1
ATOM 878 N N . ASP A 1 108 ? 9.189 3.146 11.830 1.00 95.38 108 ASP A N 1
ATOM 879 C CA . ASP A 1 108 ? 9.437 2.687 13.207 1.00 95.38 108 ASP A CA 1
ATOM 880 C C . ASP A 1 108 ? 8.400 3.241 14.196 1.00 95.38 108 ASP A C 1
ATOM 882 O O . ASP A 1 108 ? 7.888 2.514 15.060 1.00 95.38 108 ASP A O 1
ATOM 886 N N . ASP A 1 109 ? 8.030 4.513 14.027 1.00 97.19 109 ASP A N 1
ATOM 887 C CA . ASP A 1 109 ? 6.976 5.163 14.807 1.00 97.19 109 ASP A CA 1
ATOM 888 C C . ASP A 1 109 ? 5.610 4.541 14.497 1.00 97.19 109 ASP A C 1
ATOM 890 O O . ASP A 1 109 ? 4.844 4.223 15.412 1.00 97.19 109 ASP A O 1
ATOM 894 N N . ALA A 1 110 ? 5.313 4.303 13.214 1.00 97.62 110 ALA A N 1
ATOM 895 C CA . ALA A 1 110 ? 4.083 3.644 12.784 1.00 97.62 110 ALA A CA 1
ATOM 896 C C . ALA A 1 110 ? 3.965 2.235 13.385 1.00 97.62 110 ALA A C 1
ATOM 898 O O . ALA A 1 110 ? 2.926 1.882 13.949 1.00 97.62 110 ALA A O 1
ATOM 899 N N . PHE A 1 111 ? 5.041 1.445 13.341 1.00 95.88 111 PHE A N 1
ATOM 900 C CA . PHE A 1 111 ? 5.073 0.091 13.892 1.00 95.88 111 PHE A CA 1
ATOM 901 C C . PHE A 1 111 ? 4.935 0.086 15.420 1.00 95.88 111 PHE A C 1
ATOM 903 O O . PHE A 1 111 ? 4.233 -0.755 15.992 1.00 95.88 111 PHE A O 1
ATOM 910 N N . SER A 1 112 ? 5.551 1.057 16.096 1.00 96.38 112 SER A N 1
ATOM 911 C CA . SER A 1 112 ? 5.372 1.272 17.535 1.00 96.38 112 SER A CA 1
ATOM 912 C C . SER A 1 112 ? 3.922 1.628 17.876 1.00 96.38 112 SER A C 1
ATOM 914 O O . SER A 1 112 ? 3.359 1.067 18.819 1.00 96.38 112 SER A O 1
ATOM 916 N N . GLY A 1 113 ? 3.281 2.477 17.069 1.00 96.12 113 GLY A N 1
ATOM 917 C CA . GLY A 1 113 ? 1.855 2.790 17.175 1.00 96.12 113 GLY A CA 1
ATOM 918 C C . GLY A 1 113 ? 0.968 1.556 16.996 1.00 96.12 113 GLY A C 1
ATOM 919 O O . GLY A 1 113 ? 0.075 1.322 17.810 1.00 96.12 113 GLY A O 1
ATOM 920 N N . ILE A 1 114 ? 1.251 0.707 16.002 1.00 96.75 114 ILE A N 1
ATOM 921 C CA . ILE A 1 114 ? 0.520 -0.553 15.782 1.00 96.75 114 ILE A CA 1
ATOM 922 C C . ILE A 1 114 ? 0.568 -1.438 17.031 1.00 96.75 114 ILE A C 1
ATOM 924 O O . ILE A 1 114 ? -0.472 -1.927 17.471 1.00 96.75 114 ILE A O 1
ATOM 928 N N . LYS A 1 115 ? 1.743 -1.605 17.654 1.00 94.19 115 LYS A N 1
ATOM 929 C CA . LYS A 1 115 ? 1.882 -2.397 18.892 1.00 94.19 115 LYS A CA 1
ATOM 930 C C . LYS A 1 115 ? 1.031 -1.846 20.036 1.00 94.19 115 LYS A C 1
ATOM 932 O O . LYS A 1 115 ? 0.448 -2.628 20.782 1.00 94.19 115 LYS A O 1
ATOM 937 N N . GLN A 1 116 ? 0.944 -0.523 20.168 1.00 92.31 116 GLN A N 1
ATOM 938 C CA . GLN A 1 116 ? 0.131 0.121 21.204 1.00 92.31 116 GLN A CA 1
ATOM 939 C C . GLN A 1 116 ? -1.373 -0.069 20.962 1.00 92.31 116 GLN A C 1
ATOM 941 O O . GLN A 1 116 ? -2.122 -0.289 21.911 1.00 92.31 116 GLN A O 1
ATOM 946 N N . VAL A 1 117 ? -1.818 -0.026 19.702 1.00 93.44 117 VAL A N 1
ATOM 947 C CA . VAL A 1 117 ? -3.238 -0.166 19.328 1.00 93.44 117 VAL A CA 1
ATOM 948 C C . VAL A 1 117 ? -3.655 -1.639 19.158 1.00 93.44 117 VAL A C 1
ATOM 950 O O . VAL A 1 117 ? -4.840 -1.954 19.128 1.00 93.44 117 VAL A O 1
ATOM 953 N N . ALA A 1 118 ? -2.720 -2.591 19.150 1.00 91.50 118 ALA A N 1
ATOM 954 C CA . ALA A 1 118 ? -3.025 -4.021 19.015 1.00 91.50 118 ALA A CA 1
ATOM 955 C C . ALA A 1 118 ? -3.897 -4.599 20.150 1.00 91.50 118 ALA A C 1
ATOM 957 O O . ALA A 1 118 ? -4.468 -5.679 20.001 1.00 91.50 118 ALA A O 1
ATOM 958 N N . VAL A 1 119 ? -4.026 -3.891 21.279 1.00 88.50 119 VAL A N 1
ATOM 959 C CA . VAL A 1 119 ? -4.944 -4.262 22.371 1.00 88.50 119 VAL A CA 1
ATOM 960 C C . VAL A 1 119 ? -6.422 -4.092 21.994 1.00 88.50 119 VAL A C 1
ATOM 962 O O . VAL A 1 119 ? -7.284 -4.695 22.632 1.00 88.50 119 VAL A O 1
ATOM 965 N N . PHE A 1 120 ? -6.722 -3.298 20.961 1.00 90.38 120 PHE A N 1
ATOM 966 C CA . PHE A 1 120 ? -8.070 -3.069 20.446 1.00 90.38 120 PHE A CA 1
ATOM 967 C C . PHE A 1 120 ? -8.424 -4.159 19.424 1.00 90.38 120 PHE A C 1
ATOM 969 O O . PHE A 1 120 ? -8.265 -3.982 18.216 1.00 90.38 120 PHE A O 1
ATOM 976 N N . LEU A 1 121 ? -8.901 -5.303 19.926 1.00 89.44 121 LEU A N 1
ATOM 977 C CA . LEU A 1 121 ? -9.138 -6.522 19.136 1.00 89.44 121 LEU A CA 1
ATOM 978 C C . LEU A 1 121 ? -9.971 -6.333 17.855 1.00 89.44 121 LEU A C 1
ATOM 980 O O . LEU A 1 121 ? -9.569 -6.912 16.843 1.00 89.44 121 LEU A O 1
ATOM 984 N N . PRO A 1 122 ? -11.032 -5.494 17.821 1.00 91.38 122 PRO A N 1
ATOM 985 C CA . PRO A 1 122 ? -11.819 -5.287 16.601 1.00 91.38 122 PRO A CA 1
ATOM 986 C C . PRO A 1 122 ? -11.011 -4.769 15.402 1.00 91.38 122 PRO A C 1
ATOM 988 O O . PRO A 1 122 ? -11.426 -4.938 14.263 1.00 91.38 122 PRO A O 1
ATOM 991 N N . TYR A 1 123 ? -9.845 -4.160 15.641 1.00 94.31 123 TYR A N 1
ATOM 992 C CA . TYR A 1 123 ? -8.993 -3.577 14.600 1.00 94.31 123 TYR A CA 1
ATOM 993 C C . TYR A 1 123 ? -7.774 -4.439 14.266 1.00 94.31 123 TYR A C 1
ATOM 995 O O . TYR A 1 123 ? -6.909 -4.015 13.500 1.00 94.31 123 TYR A O 1
ATOM 1003 N N . LYS A 1 124 ? -7.673 -5.647 14.831 1.00 92.81 124 LYS A N 1
ATOM 1004 C CA . LYS A 1 124 ? -6.500 -6.516 14.678 1.00 92.81 124 LYS A CA 1
ATOM 1005 C C . LYS A 1 124 ? -6.159 -6.790 13.213 1.00 92.81 124 LYS A C 1
ATOM 1007 O O . LYS A 1 124 ? -4.992 -6.692 12.850 1.00 92.81 124 LYS A O 1
ATOM 1012 N N . GLU A 1 125 ? -7.150 -7.108 12.383 1.00 94.38 125 GLU A N 1
ATOM 1013 C CA . GLU A 1 125 ? -6.931 -7.380 10.955 1.00 94.38 125 GLU A CA 1
ATOM 1014 C C . GLU A 1 125 ? -6.425 -6.138 10.219 1.00 94.38 125 GLU A C 1
ATOM 1016 O O . GLU A 1 125 ? -5.403 -6.198 9.541 1.00 94.38 125 GLU A O 1
ATOM 1021 N N . GLN A 1 126 ? -7.058 -4.983 10.439 1.00 95.81 126 GLN A N 1
ATOM 1022 C CA . GLN A 1 126 ? -6.617 -3.718 9.850 1.00 95.81 126 GLN A CA 1
ATOM 1023 C C . GLN A 1 126 ? -5.176 -3.371 10.251 1.00 95.81 126 GLN A C 1
ATOM 1025 O O . GLN A 1 126 ? -4.380 -2.954 9.414 1.00 95.81 126 GLN A O 1
ATOM 1030 N N . LEU A 1 127 ? -4.822 -3.559 11.523 1.00 96.69 127 LEU A N 1
ATOM 1031 C CA . LEU A 1 127 ? -3.466 -3.332 12.024 1.00 96.69 127 LEU A CA 1
ATOM 1032 C C . LEU A 1 127 ? -2.448 -4.311 11.421 1.00 96.69 127 LEU A C 1
ATOM 1034 O O . LEU A 1 127 ? -1.308 -3.921 11.175 1.00 96.69 127 LEU A O 1
ATOM 1038 N N . MET A 1 128 ? -2.842 -5.563 11.168 1.00 96.25 128 MET A N 1
ATOM 1039 C CA . MET A 1 128 ? -1.997 -6.544 10.479 1.00 96.25 128 MET A CA 1
ATOM 1040 C C . MET A 1 128 ? -1.735 -6.147 9.028 1.00 96.25 128 MET A C 1
ATOM 1042 O O . MET A 1 128 ? -0.596 -6.254 8.580 1.00 96.25 128 MET A O 1
ATOM 1046 N N . GLU A 1 129 ? -2.745 -5.657 8.310 1.00 96.19 129 GLU A N 1
ATOM 1047 C CA . GLU A 1 129 ? -2.563 -5.160 6.942 1.00 96.19 129 GLU A CA 1
ATOM 1048 C C . GLU A 1 129 ? -1.636 -3.939 6.902 1.00 96.19 129 GLU A C 1
ATOM 1050 O O . GLU A 1 129 ? -0.706 -3.911 6.100 1.00 96.19 129 GLU A O 1
ATOM 1055 N N . LEU A 1 130 ? -1.781 -2.992 7.836 1.00 97.06 130 LEU A N 1
ATOM 1056 C CA . LEU A 1 130 ? -0.853 -1.857 7.950 1.00 97.06 130 LEU A CA 1
ATOM 1057 C C . LEU A 1 130 ? 0.582 -2.305 8.261 1.00 97.06 130 LEU A C 1
ATOM 1059 O O . LEU A 1 130 ? 1.538 -1.758 7.717 1.00 97.06 130 LEU A O 1
ATOM 1063 N N . ALA A 1 131 ? 0.756 -3.320 9.110 1.00 97.31 131 ALA A N 1
ATOM 1064 C CA . ALA A 1 131 ? 2.077 -3.871 9.399 1.00 97.31 131 ALA A CA 1
ATOM 1065 C C . ALA A 1 131 ? 2.709 -4.534 8.163 1.00 97.31 131 ALA A C 1
ATOM 1067 O O . ALA A 1 131 ? 3.907 -4.370 7.932 1.00 97.31 131 ALA A O 1
ATOM 1068 N N . LYS A 1 132 ? 1.919 -5.256 7.356 1.00 96.50 132 LYS A N 1
ATOM 1069 C CA . LYS A 1 132 ? 2.381 -5.823 6.079 1.00 96.50 132 LYS A CA 1
ATOM 1070 C C . LYS A 1 132 ? 2.765 -4.726 5.091 1.00 96.50 132 LYS A C 1
ATOM 1072 O O . LYS A 1 132 ? 3.803 -4.839 4.449 1.00 96.50 132 LYS A O 1
ATOM 1077 N N . GLU A 1 133 ? 1.966 -3.666 4.996 1.00 95.69 133 GLU A N 1
ATOM 1078 C CA . GLU A 1 133 ? 2.268 -2.519 4.139 1.00 95.69 133 GLU A CA 1
ATOM 1079 C C . GLU A 1 133 ? 3.616 -1.891 4.511 1.00 95.69 133 GLU A C 1
ATOM 1081 O O . GLU A 1 133 ? 4.465 -1.717 3.639 1.00 95.69 133 GLU A O 1
ATOM 1086 N N . ILE A 1 134 ? 3.863 -1.641 5.803 1.00 97.00 134 ILE A N 1
ATOM 1087 C CA . ILE A 1 134 ? 5.159 -1.141 6.290 1.00 97.00 134 ILE A CA 1
ATOM 1088 C C . ILE A 1 134 ? 6.306 -2.052 5.836 1.00 97.00 134 ILE A C 1
ATOM 1090 O O . ILE A 1 134 ? 7.301 -1.566 5.304 1.00 97.00 134 ILE A O 1
ATOM 1094 N N . GLN A 1 135 ? 6.160 -3.371 5.992 1.00 96.69 135 GLN A N 1
ATOM 1095 C CA . GLN A 1 135 ? 7.190 -4.328 5.578 1.00 96.69 135 GLN A CA 1
ATOM 1096 C C . GLN A 1 135 ? 7.452 -4.297 4.069 1.00 96.69 135 GLN A C 1
ATOM 1098 O O . GLN A 1 135 ? 8.600 -4.415 3.649 1.00 96.69 135 GLN A O 1
ATOM 1103 N N . LEU A 1 136 ? 6.410 -4.160 3.247 1.00 97.06 136 LEU A N 1
ATOM 1104 C CA . LEU A 1 136 ? 6.555 -4.053 1.793 1.00 97.06 136 LEU A CA 1
ATOM 1105 C C . LEU A 1 136 ? 7.288 -2.766 1.401 1.00 97.06 136 LEU A C 1
ATOM 1107 O O . LEU A 1 136 ? 8.223 -2.823 0.604 1.00 97.06 136 LEU A O 1
ATOM 1111 N N . ARG A 1 137 ? 6.921 -1.632 2.008 1.00 97.06 137 ARG A N 1
ATOM 1112 C CA . ARG A 1 137 ? 7.583 -0.339 1.779 1.00 97.06 137 ARG A CA 1
ATOM 1113 C C . ARG A 1 137 ? 9.056 -0.380 2.192 1.00 97.06 137 ARG A C 1
ATOM 1115 O O . ARG A 1 137 ? 9.915 0.032 1.421 1.00 97.06 137 ARG A O 1
ATOM 1122 N N . GLN A 1 138 ? 9.372 -0.950 3.356 1.00 96.69 138 GLN A N 1
ATOM 1123 C CA . GLN A 1 138 ? 10.757 -1.122 3.815 1.00 96.69 138 GLN A CA 1
ATOM 1124 C C . GLN A 1 138 ? 11.577 -2.013 2.872 1.00 96.69 138 GLN A C 1
ATOM 1126 O O . GLN A 1 138 ? 12.689 -1.643 2.507 1.00 96.69 138 GLN A O 1
ATOM 1131 N N . LYS A 1 139 ? 11.018 -3.140 2.409 1.00 97.56 139 LYS A N 1
ATOM 1132 C CA . LYS A 1 139 ? 11.682 -4.011 1.423 1.00 97.56 139 LYS A CA 1
ATOM 1133 C C . LYS A 1 139 ? 11.977 -3.293 0.111 1.00 97.56 139 LYS A C 1
ATOM 1135 O O . LYS A 1 139 ? 13.031 -3.515 -0.479 1.00 97.56 139 LYS A O 1
ATOM 1140 N N . LEU A 1 140 ? 11.060 -2.444 -0.352 1.00 97.88 140 LEU A N 1
ATOM 1141 C CA . LEU A 1 140 ? 11.296 -1.644 -1.549 1.00 97.88 140 LEU A CA 1
ATOM 1142 C C . LEU A 1 140 ? 12.425 -0.636 -1.328 1.00 97.88 140 LEU A C 1
ATOM 1144 O O . LEU A 1 140 ? 13.309 -0.530 -2.172 1.00 97.88 140 LEU A O 1
ATOM 1148 N N . LEU A 1 141 ? 12.447 0.050 -0.184 1.00 96.88 141 LEU A N 1
ATOM 1149 C CA . LEU A 1 141 ? 13.534 0.970 0.152 1.00 96.88 141 LEU A CA 1
ATOM 1150 C C . LEU A 1 141 ? 14.891 0.265 0.223 1.00 96.88 141 LEU A C 1
ATOM 1152 O O . LEU A 1 141 ? 15.867 0.792 -0.300 1.00 96.88 141 LEU A O 1
ATOM 1156 N N . GLU A 1 142 ? 14.962 -0.933 0.802 1.00 97.75 142 GLU A N 1
ATOM 1157 C CA . GLU A 1 142 ? 16.182 -1.750 0.794 1.00 97.75 142 GLU A CA 1
ATOM 1158 C C . GLU A 1 142 ? 16.610 -2.118 -0.634 1.00 97.75 142 GLU A C 1
ATOM 1160 O O . GLU A 1 142 ? 17.792 -2.019 -0.973 1.00 97.75 142 GLU A O 1
ATOM 1165 N N . ALA A 1 143 ? 15.663 -2.502 -1.498 1.00 97.62 143 ALA A N 1
ATOM 1166 C CA . ALA A 1 143 ? 15.945 -2.804 -2.901 1.00 97.62 143 ALA A CA 1
ATOM 1167 C C . ALA A 1 143 ? 16.465 -1.570 -3.660 1.00 97.62 143 ALA A C 1
ATOM 1169 O O . ALA A 1 143 ? 17.442 -1.677 -4.398 1.00 97.62 143 ALA A O 1
ATOM 1170 N N . ILE A 1 144 ? 15.875 -0.395 -3.426 1.00 96.88 144 ILE A N 1
ATOM 1171 C CA . ILE A 1 144 ? 16.321 0.883 -4.001 1.00 96.88 144 ILE A CA 1
ATOM 1172 C C . ILE A 1 144 ? 17.731 1.235 -3.504 1.00 96.88 144 ILE A C 1
ATOM 1174 O O . ILE A 1 144 ? 18.623 1.494 -4.308 1.00 96.88 144 ILE A O 1
ATOM 1178 N N . GLN A 1 145 ? 17.971 1.187 -2.189 1.00 96.00 145 GLN A N 1
ATOM 1179 C CA . GLN A 1 145 ? 19.264 1.533 -1.580 1.00 96.00 145 GLN A CA 1
ATOM 1180 C C . GLN A 1 145 ? 20.399 0.602 -2.019 1.00 96.00 145 GLN A C 1
ATOM 1182 O O . GLN A 1 145 ? 21.531 1.044 -2.201 1.00 96.00 145 GLN A O 1
ATOM 1187 N N . SER A 1 146 ? 20.101 -0.684 -2.203 1.00 96.12 146 SER A N 1
ATOM 1188 C CA . SER A 1 146 ? 21.059 -1.676 -2.708 1.00 96.12 146 SER A CA 1
ATOM 1189 C C . SER A 1 146 ? 21.188 -1.683 -4.234 1.00 96.12 146 SER A C 1
ATOM 1191 O O . SER A 1 146 ? 21.958 -2.476 -4.777 1.00 96.12 146 SER A O 1
ATOM 1193 N N . ASN A 1 147 ? 20.455 -0.806 -4.929 1.00 92.81 147 ASN A N 1
ATOM 1194 C CA . ASN A 1 147 ? 20.334 -0.767 -6.383 1.00 92.81 147 ASN A CA 1
ATOM 1195 C C . ASN A 1 147 ? 19.978 -2.136 -6.999 1.00 92.81 147 ASN A C 1
ATOM 1197 O O . ASN A 1 147 ? 20.449 -2.511 -8.075 1.00 92.81 147 ASN A O 1
ATOM 1201 N N . ALA A 1 148 ? 19.144 -2.907 -6.302 1.00 95.00 148 ALA A N 1
ATOM 1202 C CA . ALA A 1 148 ? 18.610 -4.176 -6.769 1.00 95.00 148 ALA A CA 1
ATOM 1203 C C . ALA A 1 148 ? 17.437 -3.925 -7.733 1.00 95.00 148 ALA A C 1
ATOM 1205 O O . ALA A 1 148 ? 16.283 -4.202 -7.405 1.00 95.00 148 ALA A O 1
ATOM 1206 N N . ILE A 1 149 ? 17.753 -3.401 -8.927 1.00 94.38 149 ILE A N 1
ATOM 1207 C CA . ILE A 1 149 ? 16.797 -2.935 -9.950 1.00 94.38 149 ILE A CA 1
ATOM 1208 C C . ILE A 1 149 ? 15.668 -3.952 -10.158 1.00 94.38 149 ILE A C 1
ATOM 1210 O O . ILE A 1 149 ? 14.498 -3.630 -9.976 1.00 94.38 149 ILE A O 1
ATOM 1214 N N . GLN A 1 150 ? 16.008 -5.204 -10.480 1.00 94.00 150 GLN A N 1
ATOM 1215 C CA . GLN A 1 150 ? 15.011 -6.245 -10.742 1.00 94.00 150 GLN A CA 1
ATOM 1216 C C . GLN A 1 150 ? 14.045 -6.436 -9.565 1.00 94.00 150 GLN A C 1
ATOM 1218 O O . GLN A 1 150 ? 12.833 -6.432 -9.767 1.00 94.00 150 GLN A O 1
ATOM 1223 N N . THR A 1 151 ? 14.572 -6.532 -8.344 1.00 95.69 151 THR A N 1
ATOM 1224 C CA . THR A 1 151 ? 13.768 -6.698 -7.129 1.00 95.69 151 THR A CA 1
ATOM 1225 C C . THR A 1 151 ? 12.828 -5.516 -6.908 1.00 95.69 151 THR A C 1
ATOM 1227 O O . THR A 1 151 ? 11.663 -5.726 -6.580 1.00 95.69 151 THR A O 1
ATOM 1230 N N . ALA A 1 152 ? 13.304 -4.281 -7.100 1.00 96.81 152 ALA A N 1
ATOM 1231 C CA . ALA A 1 152 ? 12.491 -3.082 -6.906 1.00 96.81 152 ALA A CA 1
ATOM 1232 C C . ALA A 1 152 ? 11.271 -3.071 -7.844 1.00 96.81 152 ALA A C 1
ATOM 1234 O O . ALA A 1 152 ? 10.138 -2.929 -7.382 1.00 96.81 152 ALA A O 1
ATOM 1235 N N . TYR A 1 153 ? 11.478 -3.315 -9.141 1.00 95.81 153 TYR A N 1
ATOM 1236 C CA . TYR A 1 153 ? 10.380 -3.337 -10.113 1.00 95.81 153 TYR A CA 1
ATOM 1237 C C . TYR A 1 153 ? 9.453 -4.545 -9.950 1.00 95.81 153 TYR A C 1
ATOM 1239 O O . TYR A 1 153 ? 8.240 -4.406 -10.086 1.00 95.81 153 TYR A O 1
ATOM 1247 N N . GLU A 1 154 ? 9.980 -5.730 -9.629 1.00 94.31 154 GLU A N 1
ATOM 1248 C CA . GLU A 1 154 ? 9.144 -6.907 -9.356 1.00 94.31 154 GLU A CA 1
ATOM 1249 C C . GLU A 1 154 ? 8.249 -6.701 -8.127 1.00 94.31 154 GLU A C 1
ATOM 1251 O O . GLU A 1 154 ? 7.085 -7.109 -8.148 1.00 94.31 154 GLU A O 1
ATOM 1256 N N . LEU A 1 155 ? 8.750 -6.024 -7.085 1.00 96.31 155 LEU A N 1
ATOM 1257 C CA . LEU A 1 155 ? 7.951 -5.657 -5.914 1.00 96.31 155 LEU A CA 1
ATOM 1258 C C . LEU A 1 155 ? 6.799 -4.720 -6.282 1.00 96.31 155 LEU A C 1
ATOM 1260 O O . LEU A 1 155 ? 5.675 -4.969 -5.853 1.00 96.31 155 LEU A O 1
ATOM 1264 N N . VAL A 1 156 ? 7.046 -3.681 -7.082 1.00 96.06 156 VAL A N 1
ATOM 1265 C CA . VAL A 1 156 ? 5.999 -2.728 -7.489 1.00 96.06 156 VAL A CA 1
ATOM 1266 C C . VAL A 1 156 ? 4.955 -3.386 -8.389 1.00 96.06 156 VAL A C 1
ATOM 1268 O O . VAL A 1 156 ? 3.759 -3.196 -8.181 1.00 96.06 156 VAL A O 1
ATOM 1271 N N . VAL A 1 157 ? 5.379 -4.242 -9.322 1.00 94.12 157 VAL A N 1
ATOM 1272 C CA . VAL A 1 157 ? 4.455 -5.020 -10.166 1.00 94.12 157 VAL A CA 1
ATOM 1273 C C . VAL A 1 157 ? 3.586 -5.959 -9.325 1.00 94.12 157 VAL A C 1
ATOM 1275 O O . VAL A 1 157 ? 2.392 -6.097 -9.590 1.00 94.12 157 VAL A O 1
ATOM 1278 N N . ALA A 1 158 ? 4.165 -6.612 -8.313 1.00 95.25 158 ALA A N 1
ATOM 1279 C CA . ALA A 1 158 ? 3.422 -7.498 -7.419 1.00 95.25 158 ALA A CA 1
ATOM 1280 C C . ALA A 1 158 ? 2.499 -6.733 -6.453 1.00 95.25 158 ALA A C 1
ATOM 1282 O O . ALA A 1 158 ? 1.444 -7.249 -6.079 1.00 95.25 158 ALA A O 1
ATOM 1283 N N . TYR A 1 159 ? 2.882 -5.517 -6.055 1.00 96.12 159 TYR A N 1
ATOM 1284 C CA . TYR A 1 159 ? 2.176 -4.699 -5.070 1.00 96.12 159 TYR A CA 1
ATOM 1285 C C . TYR A 1 159 ? 2.032 -3.245 -5.557 1.00 96.12 159 TYR A C 1
ATOM 1287 O O . TYR A 1 159 ? 2.803 -2.379 -5.137 1.00 96.12 159 TYR A O 1
ATOM 1295 N N . PRO A 1 160 ? 0.996 -2.934 -6.362 1.00 93.81 160 PRO A N 1
ATOM 1296 C CA . PRO A 1 160 ? 0.822 -1.612 -6.981 1.00 93.81 160 PRO A CA 1
ATOM 1297 C C . PRO A 1 160 ? 0.722 -0.429 -6.006 1.00 93.81 160 PRO A C 1
ATOM 1299 O O . PRO A 1 160 ? 0.992 0.705 -6.377 1.00 93.81 160 PRO A O 1
ATOM 1302 N N . ILE A 1 161 ? 0.388 -0.671 -4.732 1.00 91.00 161 ILE A N 1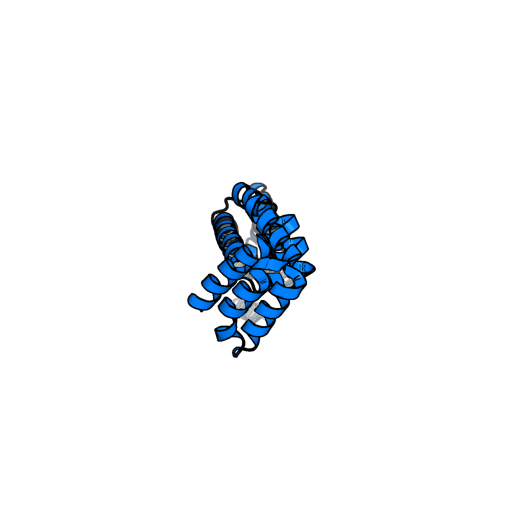
ATOM 1303 C CA . ILE A 1 161 ? 0.410 0.362 -3.678 1.00 91.00 161 ILE A CA 1
ATOM 1304 C C . ILE A 1 161 ? 1.787 1.031 -3.518 1.00 91.00 161 ILE A C 1
ATOM 1306 O O . ILE A 1 161 ? 1.888 2.138 -2.991 1.00 91.00 161 ILE A O 1
ATOM 1310 N N . LEU A 1 162 ? 2.849 0.355 -3.955 1.00 95.94 162 LEU A N 1
ATOM 1311 C CA . LEU A 1 162 ? 4.216 0.846 -3.878 1.00 95.94 162 LEU A CA 1
ATOM 1312 C C . LEU A 1 162 ? 4.580 1.807 -5.020 1.00 95.94 162 LEU A C 1
ATOM 1314 O O . LEU A 1 162 ? 5.525 2.573 -4.869 1.00 95.94 162 LEU A O 1
ATOM 1318 N N . GLU A 1 163 ? 3.833 1.804 -6.127 1.00 94.19 163 GLU A N 1
ATOM 1319 C CA . GLU A 1 163 ? 4.108 2.638 -7.308 1.00 94.19 163 GLU A CA 1
ATOM 1320 C C . GLU A 1 163 ? 4.054 4.135 -6.976 1.00 94.19 163 GLU A C 1
ATOM 1322 O O . GLU A 1 163 ? 4.847 4.922 -7.479 1.00 94.19 163 GLU A O 1
ATOM 1327 N N . SER A 1 164 ? 3.164 4.531 -6.061 1.00 91.88 164 SER A N 1
ATOM 1328 C CA . SER A 1 164 ? 3.005 5.926 -5.645 1.00 91.88 164 SER A CA 1
ATOM 1329 C C . SER A 1 164 ? 3.977 6.367 -4.543 1.00 91.88 164 SER A C 1
ATOM 1331 O O . SER A 1 164 ? 3.807 7.456 -3.992 1.00 91.88 164 SER A O 1
ATOM 1333 N N . MET A 1 165 ? 4.938 5.530 -4.136 1.00 94.56 165 MET A N 1
ATOM 1334 C CA . MET A 1 165 ? 5.967 5.948 -3.179 1.00 94.56 165 MET A CA 1
ATOM 1335 C C . MET A 1 165 ? 6.884 6.983 -3.817 1.00 94.56 165 MET A C 1
ATOM 1337 O O . MET A 1 165 ? 7.442 6.731 -4.879 1.00 94.56 165 MET A O 1
ATOM 1341 N N . ALA A 1 166 ? 7.097 8.114 -3.143 1.00 93.44 166 ALA A N 1
ATOM 1342 C CA . ALA A 1 166 ? 7.953 9.182 -3.655 1.00 93.44 166 ALA A CA 1
ATOM 1343 C C . ALA A 1 166 ? 9.380 8.688 -3.948 1.00 93.44 166 ALA A C 1
ATOM 1345 O O . ALA A 1 166 ? 9.982 9.078 -4.944 1.00 93.44 166 ALA A O 1
ATOM 1346 N N . GLU A 1 167 ? 9.900 7.786 -3.115 1.00 94.69 167 GLU A N 1
ATOM 1347 C CA . GLU A 1 167 ? 11.218 7.180 -3.288 1.00 94.69 167 GLU A CA 1
ATOM 1348 C C . GLU A 1 167 ? 11.280 6.273 -4.516 1.00 94.69 167 GLU A C 1
ATOM 1350 O O . GLU A 1 167 ? 12.303 6.244 -5.193 1.00 94.69 167 GLU A O 1
ATOM 1355 N N . PHE A 1 168 ? 10.196 5.551 -4.822 1.00 95.88 168 PHE A N 1
ATOM 1356 C CA . PHE A 1 168 ? 10.137 4.729 -6.025 1.00 95.88 168 PHE A CA 1
ATOM 1357 C C . PHE A 1 168 ? 9.937 5.574 -7.278 1.00 95.88 168 PHE A C 1
ATOM 1359 O O . PHE A 1 168 ? 10.612 5.319 -8.262 1.00 95.88 168 PHE A O 1
ATOM 1366 N N . VAL A 1 169 ? 9.091 6.606 -7.234 1.00 94.69 169 VAL A N 1
ATOM 1367 C CA . VAL A 1 169 ? 8.923 7.549 -8.351 1.00 94.69 169 VAL A CA 1
ATOM 1368 C C . VAL A 1 169 ? 10.266 8.184 -8.715 1.00 94.69 169 VAL A C 1
ATOM 1370 O O . VAL A 1 169 ? 10.678 8.124 -9.867 1.00 94.69 169 VAL A O 1
ATOM 1373 N N . ALA A 1 170 ? 11.005 8.697 -7.727 1.00 93.75 170 ALA A N 1
ATOM 1374 C CA . ALA A 1 170 ? 12.343 9.244 -7.958 1.00 93.75 170 ALA A CA 1
ATOM 1375 C C . ALA A 1 170 ? 13.344 8.180 -8.451 1.00 93.75 170 ALA A C 1
ATOM 1377 O O . ALA A 1 170 ? 14.260 8.482 -9.213 1.00 93.75 170 ALA A O 1
ATOM 1378 N N . TYR A 1 171 ? 13.193 6.926 -8.017 1.00 94.00 171 TYR A N 1
ATOM 1379 C CA . TYR A 1 171 ? 14.011 5.820 -8.510 1.00 94.00 171 TYR A CA 1
ATOM 1380 C C . TYR A 1 171 ? 13.677 5.452 -9.963 1.00 94.00 171 TYR A C 1
ATOM 1382 O O . TYR A 1 171 ? 14.586 5.171 -10.741 1.00 94.00 171 TYR A O 1
ATOM 1390 N N . ASP A 1 172 ? 12.404 5.481 -10.352 1.00 93.31 172 ASP A N 1
ATOM 1391 C CA . ASP A 1 172 ? 11.931 5.194 -11.710 1.00 93.31 172 ASP A CA 1
ATOM 1392 C C . ASP A 1 172 ? 12.385 6.272 -12.705 1.00 93.31 172 ASP A C 1
ATOM 1394 O O . ASP A 1 172 ? 12.816 5.946 -13.808 1.00 93.31 172 ASP A O 1
ATOM 1398 N N . GLU A 1 173 ? 12.465 7.538 -12.283 1.00 91.88 173 GLU A N 1
ATOM 1399 C CA . GLU A 1 173 ? 13.042 8.629 -13.091 1.00 91.88 173 GLU A CA 1
ATOM 1400 C C . GLU A 1 173 ? 14.492 8.343 -13.536 1.00 91.88 173 GLU A C 1
ATOM 1402 O O . GLU A 1 173 ? 14.924 8.785 -14.602 1.00 91.88 173 GLU A O 1
ATOM 1407 N N . THR A 1 174 ? 15.252 7.532 -12.788 1.00 88.62 174 THR A N 1
ATOM 1408 C CA . THR A 1 174 ? 16.600 7.120 -13.223 1.00 88.62 174 THR A CA 1
ATOM 1409 C C . THR A 1 174 ? 16.568 6.249 -14.481 1.00 88.62 174 THR A C 1
ATOM 1411 O O . THR A 1 174 ? 17.508 6.269 -15.281 1.00 88.62 174 THR A O 1
ATOM 1414 N N . PHE A 1 175 ? 15.484 5.500 -14.706 1.00 91.50 175 PHE A N 1
ATOM 1415 C CA . PHE A 1 175 ? 15.311 4.726 -15.929 1.00 91.50 175 PHE A CA 1
ATOM 1416 C C . PHE A 1 175 ? 15.083 5.629 -17.145 1.00 91.50 175 PHE A C 1
ATOM 1418 O O . PHE A 1 175 ? 15.575 5.304 -18.228 1.00 91.50 175 PHE A O 1
ATOM 1425 N N . ASP A 1 176 ? 14.431 6.782 -16.984 1.00 90.00 176 ASP A N 1
ATOM 1426 C CA . ASP A 1 176 ? 14.272 7.750 -18.075 1.00 90.00 176 ASP A CA 1
ATOM 1427 C C . ASP A 1 176 ? 15.627 8.286 -18.556 1.00 90.00 176 ASP A C 1
ATOM 1429 O O . ASP A 1 176 ? 15.857 8.419 -19.764 1.00 90.00 176 ASP A O 1
ATOM 1433 N N . GLU A 1 177 ? 16.576 8.512 -17.643 1.00 92.56 177 GLU A N 1
ATOM 1434 C CA . GLU A 1 177 ? 17.950 8.888 -17.997 1.00 92.56 177 GLU A CA 1
ATOM 1435 C C . GLU A 1 177 ? 18.677 7.763 -18.746 1.00 92.56 177 GLU A C 1
ATOM 1437 O O . GLU A 1 177 ? 19.310 7.998 -19.783 1.00 92.56 177 GLU A O 1
ATOM 1442 N N . VAL A 1 178 ? 18.557 6.521 -18.266 1.00 94.75 178 VAL A N 1
ATOM 1443 C CA . VAL A 1 178 ? 19.112 5.331 -18.936 1.00 94.75 178 VAL A CA 1
ATOM 1444 C C . VAL A 1 178 ? 18.540 5.195 -20.346 1.00 94.75 178 VAL A C 1
ATOM 1446 O O . VAL A 1 178 ? 19.282 4.951 -21.304 1.00 94.75 178 VAL A O 1
ATOM 1449 N N . LEU A 1 179 ? 17.232 5.391 -20.497 1.00 94.12 179 LEU A N 1
ATOM 1450 C CA . LEU A 1 179 ? 16.550 5.319 -21.777 1.00 94.12 179 LEU A CA 1
ATOM 1451 C C . LEU A 1 179 ? 16.992 6.450 -22.711 1.00 94.12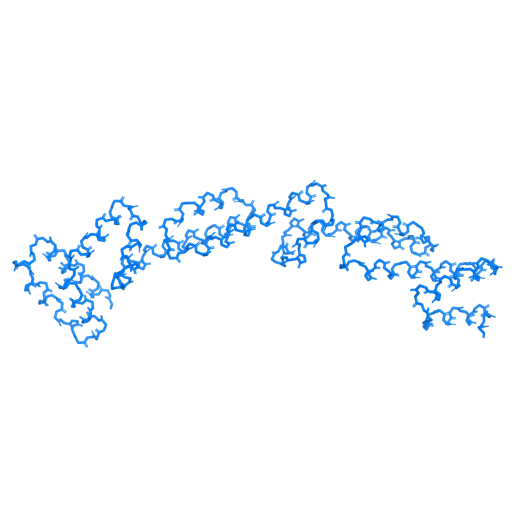 179 LEU A C 1
ATOM 1453 O O . LEU A 1 179 ? 17.251 6.194 -23.886 1.00 94.12 179 LEU A O 1
ATOM 1457 N N . SER A 1 180 ? 17.135 7.676 -22.206 1.00 94.69 180 SER A N 1
ATOM 1458 C CA . SER A 1 180 ? 17.651 8.821 -22.968 1.00 94.69 180 SER A CA 1
ATOM 1459 C C . SER A 1 180 ? 19.058 8.549 -23.512 1.00 94.69 180 SER A C 1
ATOM 1461 O O . SER A 1 180 ? 19.320 8.737 -24.704 1.00 94.69 180 SER A O 1
ATOM 1463 N N . ASN A 1 181 ? 19.943 7.992 -22.681 1.00 95.25 181 ASN A N 1
ATOM 1464 C CA . ASN A 1 181 ? 21.283 7.577 -23.099 1.00 95.25 181 ASN A CA 1
ATOM 1465 C C . ASN A 1 181 ? 21.232 6.468 -24.160 1.00 95.25 181 ASN A C 1
ATOM 1467 O O . ASN A 1 181 ? 21.932 6.540 -25.171 1.00 95.25 181 ASN A O 1
ATOM 1471 N N . ALA A 1 182 ? 20.362 5.468 -23.984 1.00 97.44 182 ALA A N 1
ATOM 1472 C CA . ALA A 1 182 ? 20.163 4.425 -24.987 1.00 97.44 182 ALA A CA 1
ATOM 1473 C C . ALA A 1 182 ? 19.670 5.009 -26.321 1.00 97.44 182 ALA A C 1
ATOM 1475 O O . ALA A 1 182 ? 20.128 4.581 -27.379 1.00 97.44 182 ALA A O 1
ATOM 1476 N N . MET A 1 183 ? 18.788 6.012 -26.291 1.00 97.06 183 MET A N 1
ATOM 1477 C CA . MET A 1 183 ? 18.238 6.649 -27.491 1.00 97.06 183 MET A CA 1
ATOM 1478 C C . MET A 1 183 ? 19.295 7.376 -28.335 1.00 97.06 183 MET A C 1
ATOM 1480 O O . MET A 1 183 ? 19.174 7.396 -29.562 1.00 97.06 183 MET A O 1
ATOM 1484 N N . GLN A 1 184 ? 20.363 7.901 -27.727 1.00 97.06 184 GLN A N 1
ATOM 1485 C CA . GLN A 1 184 ? 21.501 8.456 -28.475 1.00 97.06 184 GLN A CA 1
ATOM 1486 C C . GLN A 1 184 ? 22.202 7.365 -29.300 1.00 97.06 184 GLN A C 1
ATOM 1488 O O . GLN A 1 184 ? 22.425 7.529 -30.500 1.00 97.06 184 GLN A O 1
ATOM 1493 N N . SER A 1 185 ? 22.456 6.204 -28.692 1.00 97.62 185 SER A N 1
ATOM 1494 C CA . SER A 1 185 ? 23.015 5.044 -29.395 1.00 97.62 185 SER A CA 1
ATOM 1495 C C . SER A 1 185 ? 22.050 4.441 -30.418 1.00 97.62 185 SER A C 1
ATOM 1497 O O . SER A 1 185 ? 22.480 3.979 -31.478 1.00 97.62 185 SER A O 1
ATOM 1499 N N . VAL A 1 186 ? 20.738 4.490 -30.162 1.00 97.94 186 VAL A N 1
ATOM 1500 C CA . VAL A 1 186 ? 19.710 4.118 -31.148 1.00 97.94 186 VAL A CA 1
ATOM 1501 C C . VAL A 1 186 ? 19.840 4.984 -32.399 1.00 97.94 186 VAL A C 1
ATOM 1503 O O . VAL A 1 186 ? 19.885 4.438 -33.502 1.00 97.94 186 VAL A O 1
ATOM 1506 N N . ALA A 1 187 ? 19.940 6.310 -32.257 1.00 96.50 187 ALA A N 1
ATOM 1507 C CA . ALA A 1 187 ? 20.069 7.236 -33.387 1.00 96.50 187 ALA A CA 1
ATOM 1508 C C . ALA A 1 187 ? 21.301 6.930 -34.261 1.00 96.50 187 ALA A C 1
ATOM 1510 O O . ALA A 1 187 ? 21.217 6.981 -35.488 1.00 96.50 187 ALA A O 1
ATOM 1511 N N . ASN A 1 188 ? 22.403 6.506 -33.640 1.00 95.69 188 ASN A N 1
ATOM 1512 C CA . ASN A 1 188 ? 23.653 6.151 -34.321 1.00 95.69 188 ASN A CA 1
ATOM 1513 C C . ASN A 1 188 ? 23.687 4.704 -34.861 1.00 95.69 188 ASN A C 1
ATOM 1515 O O . ASN A 1 188 ? 24.662 4.286 -35.492 1.00 95.69 188 ASN A O 1
ATOM 1519 N N . GLY A 1 189 ? 22.640 3.909 -34.619 1.00 95.19 189 GLY A N 1
ATOM 1520 C CA . GLY A 1 189 ? 22.585 2.497 -35.004 1.00 95.19 189 GLY A CA 1
ATOM 1521 C C . GLY A 1 189 ? 23.559 1.599 -34.226 1.00 95.19 189 GLY A C 1
ATOM 1522 O O . GLY A 1 189 ? 24.037 0.581 -34.737 1.00 95.19 189 GLY A O 1
ATOM 1523 N N . GLU A 1 190 ? 23.893 1.963 -32.990 1.00 97.19 190 GLU A N 1
ATOM 1524 C CA . GLU A 1 190 ? 24.856 1.269 -32.127 1.00 97.19 190 GLU A CA 1
ATOM 1525 C C . GLU A 1 190 ? 24.182 0.143 -31.323 1.00 97.19 190 GLU A C 1
ATOM 1527 O O . GLU A 1 190 ? 24.077 0.189 -30.099 1.00 97.19 190 GLU A O 1
ATOM 1532 N N . ILE A 1 191 ? 23.735 -0.912 -32.014 1.00 96.06 191 ILE A N 1
ATOM 1533 C CA . ILE A 1 191 ? 22.937 -2.018 -31.436 1.00 96.06 191 ILE A CA 1
ATOM 1534 C C . ILE A 1 191 ? 23.560 -2.599 -30.150 1.00 96.06 191 ILE A C 1
ATOM 1536 O O . ILE A 1 191 ? 22.867 -2.791 -29.152 1.00 96.06 191 ILE A O 1
ATOM 1540 N N . LYS A 1 192 ? 24.877 -2.862 -30.152 1.00 96.44 192 LYS A N 1
ATOM 1541 C CA . LYS A 1 192 ? 25.584 -3.435 -28.991 1.00 96.44 192 LYS A CA 1
ATOM 1542 C C . LYS A 1 192 ? 25.578 -2.499 -27.783 1.00 96.44 192 LYS A C 1
ATOM 1544 O O . LYS A 1 192 ? 25.464 -2.971 -26.658 1.00 96.44 192 LYS A O 1
ATOM 1549 N N . GLN A 1 193 ? 25.699 -1.196 -28.014 1.00 97.38 193 GLN A N 1
ATOM 1550 C CA . GLN A 1 193 ? 25.719 -0.206 -26.944 1.00 97.38 193 GLN A CA 1
ATOM 1551 C C . GLN A 1 193 ? 24.329 -0.044 -26.330 1.00 97.38 193 GLN A C 1
ATOM 1553 O O . GLN A 1 193 ? 24.205 -0.054 -25.111 1.00 97.38 193 GLN A O 1
ATOM 1558 N N . VAL A 1 194 ? 23.274 -0.039 -27.155 1.00 97.81 194 VAL A N 1
ATOM 1559 C CA . VAL A 1 194 ? 21.880 -0.082 -26.677 1.00 97.81 194 VAL A CA 1
ATOM 1560 C C . VAL A 1 194 ? 21.643 -1.306 -25.788 1.00 97.81 194 VAL A C 1
ATOM 1562 O O . VAL A 1 194 ? 21.104 -1.176 -24.692 1.00 97.81 194 VAL A O 1
ATOM 1565 N N . GLN A 1 195 ? 22.093 -2.490 -26.220 1.00 96.44 195 GLN A N 1
ATOM 1566 C CA . GLN A 1 195 ? 21.988 -3.715 -25.421 1.00 96.44 195 GLN A CA 1
ATOM 1567 C C . GLN A 1 195 ? 22.750 -3.620 -24.097 1.00 96.44 195 GLN A C 1
ATOM 1569 O O . GLN A 1 195 ? 22.232 -4.070 -23.084 1.00 96.44 195 GLN A O 1
ATOM 1574 N N . GLN A 1 196 ? 23.954 -3.042 -24.090 1.00 97.44 196 GLN A N 1
ATOM 1575 C CA . GLN A 1 196 ? 24.750 -2.869 -22.871 1.00 97.44 196 GLN A CA 1
ATOM 1576 C C . GLN A 1 196 ? 24.102 -1.891 -21.887 1.00 97.44 196 GLN A C 1
ATOM 1578 O O . GLN A 1 196 ? 24.031 -2.203 -20.702 1.00 97.44 196 GLN A O 1
ATOM 1583 N N . ILE A 1 197 ? 23.598 -0.750 -22.370 1.00 97.31 197 ILE A N 1
ATOM 1584 C CA . ILE A 1 197 ? 22.926 0.263 -21.541 1.00 97.31 197 ILE A CA 1
ATOM 1585 C C . ILE A 1 197 ? 21.665 -0.323 -20.892 1.00 97.31 197 ILE A C 1
ATOM 1587 O O . ILE A 1 197 ? 21.426 -0.117 -19.706 1.00 97.31 197 ILE A O 1
ATOM 1591 N N . LEU A 1 198 ? 20.876 -1.091 -21.650 1.00 96.50 198 LEU A N 1
ATOM 1592 C CA . LEU A 1 198 ? 19.597 -1.644 -21.190 1.00 96.50 198 LEU A CA 1
ATOM 1593 C C . LEU A 1 198 ? 19.717 -3.022 -20.520 1.00 96.50 198 LEU A C 1
ATOM 1595 O O . LEU A 1 198 ? 18.725 -3.541 -20.004 1.00 96.50 198 LEU A O 1
ATOM 1599 N N . LEU A 1 199 ? 20.914 -3.619 -20.496 1.00 95.25 199 LEU A N 1
ATOM 1600 C CA . LEU A 1 199 ? 21.164 -4.941 -19.917 1.00 95.25 199 LEU A CA 1
ATOM 1601 C C . LEU A 1 199 ? 20.645 -5.086 -18.475 1.00 95.25 199 LEU A C 1
ATOM 1603 O O . LEU A 1 199 ? 20.016 -6.112 -18.204 1.00 95.25 199 LEU A O 1
ATOM 1607 N N . PRO A 1 200 ? 20.822 -4.099 -17.567 1.00 93.94 200 PRO A N 1
ATOM 1608 C CA . PRO A 1 200 ? 20.341 -4.219 -16.188 1.00 93.94 200 PRO A CA 1
ATOM 1609 C C . PRO A 1 200 ? 18.816 -4.378 -16.066 1.00 93.94 200 PRO A C 1
ATOM 1611 O O . PRO A 1 200 ? 18.331 -4.898 -15.066 1.00 93.94 200 PRO A O 1
ATOM 1614 N N . TYR A 1 201 ? 18.064 -3.982 -17.096 1.00 95.00 201 TYR A N 1
ATOM 1615 C CA . TYR A 1 201 ? 16.599 -3.997 -17.123 1.00 95.00 201 TYR A CA 1
ATOM 1616 C C . TYR A 1 201 ? 16.026 -5.149 -17.963 1.00 95.00 201 TYR A C 1
ATOM 1618 O O . TYR A 1 201 ? 14.823 -5.405 -17.930 1.00 95.00 201 TYR A O 1
ATOM 1626 N N . ALA A 1 202 ? 16.862 -5.886 -18.702 1.00 91.75 202 ALA A N 1
ATOM 1627 C CA . ALA A 1 202 ? 16.422 -6.905 -19.661 1.00 91.75 202 ALA A CA 1
ATOM 1628 C C . ALA A 1 202 ? 15.650 -8.078 -19.024 1.00 91.75 202 ALA A C 1
ATOM 1630 O O . ALA A 1 202 ? 14.798 -8.695 -19.672 1.00 91.75 202 ALA A O 1
ATOM 1631 N N . GLY A 1 203 ? 15.931 -8.381 -17.752 1.00 91.12 203 GLY A N 1
ATOM 1632 C CA . GLY A 1 203 ? 15.226 -9.413 -16.988 1.00 91.12 203 GLY A CA 1
ATOM 1633 C C . GLY A 1 203 ? 13.798 -9.025 -16.594 1.00 91.12 203 GLY A C 1
ATOM 1634 O O . GLY A 1 203 ? 12.963 -9.899 -16.363 1.00 91.12 203 GLY A O 1
ATOM 1635 N N . ILE A 1 204 ? 13.489 -7.729 -16.583 1.00 92.88 204 ILE A N 1
ATOM 1636 C CA . ILE A 1 204 ? 12.276 -7.178 -15.984 1.00 92.88 204 ILE A CA 1
ATOM 1637 C C . ILE A 1 204 ? 11.161 -7.145 -17.028 1.00 92.88 204 ILE A C 1
ATOM 1639 O O . ILE A 1 204 ? 11.257 -6.485 -18.065 1.00 92.88 204 ILE A O 1
ATOM 1643 N N . SER A 1 205 ? 10.075 -7.871 -16.758 1.00 90.75 205 SER A N 1
ATOM 1644 C CA . SER A 1 205 ? 9.014 -8.128 -17.740 1.00 90.75 205 SER A CA 1
ATOM 1645 C C . SER A 1 205 ? 8.379 -6.864 -18.325 1.00 90.75 205 SER A C 1
ATOM 1647 O O . SER A 1 205 ? 8.121 -6.840 -19.528 1.00 90.75 205 SER A O 1
ATOM 1649 N N . ILE A 1 206 ? 8.184 -5.814 -17.520 1.00 90.44 206 ILE A N 1
ATOM 1650 C CA . ILE A 1 206 ? 7.575 -4.554 -17.977 1.00 90.44 206 ILE A CA 1
ATOM 1651 C C . ILE A 1 206 ? 8.455 -3.794 -18.983 1.00 90.44 206 ILE A C 1
ATOM 1653 O O . ILE A 1 206 ? 7.929 -3.112 -19.859 1.00 90.44 206 ILE A O 1
ATOM 1657 N N . PHE A 1 207 ? 9.780 -3.972 -18.939 1.00 93.75 207 PHE A N 1
ATOM 1658 C CA . PHE A 1 207 ? 10.707 -3.277 -19.836 1.00 93.75 207 PHE A CA 1
ATOM 1659 C C . PHE A 1 207 ? 11.000 -4.039 -21.127 1.00 93.75 207 PHE A C 1
ATOM 1661 O O . PHE A 1 207 ? 11.431 -3.430 -22.107 1.00 93.75 207 PHE A O 1
ATOM 1668 N N . LYS A 1 208 ? 10.715 -5.346 -21.189 1.00 93.56 208 LYS A N 1
ATOM 1669 C CA . LYS A 1 208 ? 10.983 -6.175 -22.380 1.00 93.56 208 LYS A CA 1
ATOM 1670 C C . LYS A 1 208 ? 10.439 -5.578 -23.687 1.00 93.56 208 LYS A C 1
ATOM 1672 O O . LYS A 1 208 ? 11.202 -5.553 -24.655 1.00 93.56 208 LYS A O 1
ATOM 1677 N N . PRO A 1 209 ? 9.189 -5.070 -23.764 1.00 94.38 209 PRO A N 1
ATOM 1678 C CA . PRO A 1 209 ? 8.680 -4.470 -24.997 1.00 94.38 209 PRO A CA 1
ATOM 1679 C C . PRO A 1 209 ? 9.471 -3.226 -25.413 1.00 94.38 209 PRO A C 1
ATOM 1681 O O . PRO A 1 209 ? 9.849 -3.097 -26.576 1.00 94.38 209 PRO A O 1
ATOM 1684 N N . LYS A 1 210 ? 9.781 -2.342 -24.456 1.00 94.81 210 LYS A N 1
ATOM 1685 C CA . LYS A 1 210 ? 10.517 -1.099 -24.709 1.00 94.81 210 LYS A CA 1
ATOM 1686 C C . LYS A 1 210 ? 11.956 -1.372 -25.145 1.00 94.81 210 LYS A C 1
ATOM 1688 O O . LYS A 1 210 ? 12.419 -0.790 -26.120 1.00 94.81 210 LYS A O 1
ATOM 1693 N N . ILE A 1 211 ? 12.635 -2.304 -24.477 1.00 95.81 211 ILE A N 1
ATOM 1694 C CA . ILE A 1 211 ? 13.999 -2.723 -24.826 1.00 95.81 211 ILE A CA 1
ATOM 1695 C C . ILE A 1 211 ? 14.025 -3.334 -26.230 1.00 95.81 211 ILE A C 1
ATOM 1697 O O . ILE A 1 211 ? 14.886 -2.982 -27.037 1.00 95.81 211 ILE A O 1
ATOM 1701 N N . ARG A 1 212 ? 13.062 -4.211 -26.551 1.00 95.31 212 ARG A N 1
ATOM 1702 C CA . ARG A 1 212 ? 12.937 -4.800 -27.892 1.00 95.31 212 ARG A CA 1
ATOM 1703 C C . ARG A 1 212 ? 12.786 -3.720 -28.960 1.00 95.31 212 ARG A C 1
ATOM 1705 O O . ARG A 1 212 ? 13.445 -3.803 -29.993 1.00 95.31 212 ARG A O 1
ATOM 1712 N N . GLU A 1 213 ? 11.968 -2.709 -28.692 1.00 95.81 213 GLU A N 1
ATOM 1713 C CA . GLU A 1 213 ? 11.739 -1.599 -29.613 1.00 95.81 213 GLU A CA 1
ATOM 1714 C C . GLU A 1 213 ? 12.991 -0.734 -29.821 1.00 95.81 213 GLU A C 1
ATOM 1716 O O . GLU A 1 213 ? 13.346 -0.429 -30.958 1.00 95.81 213 GLU A O 1
ATOM 1721 N N . CYS A 1 214 ? 13.740 -0.416 -28.760 1.00 97.19 214 CYS A N 1
ATOM 1722 C CA . CYS A 1 214 ? 15.016 0.295 -28.891 1.00 97.19 214 CYS A CA 1
ATOM 1723 C C . CYS A 1 214 ? 16.014 -0.481 -29.768 1.00 97.19 214 CYS A C 1
ATOM 1725 O O . CYS A 1 214 ? 16.667 0.101 -30.637 1.00 97.19 214 CYS A O 1
ATOM 1727 N N . ILE A 1 215 ? 16.116 -1.803 -29.588 1.00 96.75 215 ILE A N 1
ATOM 1728 C CA . ILE A 1 215 ? 16.998 -2.649 -30.407 1.00 96.75 215 ILE A CA 1
ATOM 1729 C C . ILE A 1 215 ? 16.507 -2.694 -31.863 1.00 96.75 215 ILE A C 1
ATOM 1731 O O . ILE A 1 215 ? 17.332 -2.602 -32.780 1.00 96.75 215 ILE A O 1
ATOM 1735 N N . ARG A 1 216 ? 15.188 -2.783 -32.094 1.00 96.56 216 ARG A N 1
ATOM 1736 C CA . ARG A 1 216 ? 14.588 -2.717 -33.438 1.00 96.56 216 ARG A CA 1
ATOM 1737 C C . ARG A 1 216 ? 14.986 -1.423 -34.139 1.00 96.56 216 ARG A C 1
ATOM 1739 O O . ARG A 1 216 ? 15.572 -1.473 -35.221 1.00 96.56 216 ARG A O 1
ATOM 1746 N N . GLN A 1 217 ? 14.762 -0.280 -33.494 1.00 96.75 217 GLN A N 1
ATOM 1747 C CA . GLN A 1 217 ? 15.061 1.032 -34.065 1.00 96.75 217 GLN A CA 1
ATOM 1748 C C . GLN A 1 217 ? 16.562 1.230 -34.316 1.00 96.75 217 GLN A C 1
ATOM 1750 O O . GLN A 1 217 ? 16.950 1.739 -35.366 1.00 96.75 217 GLN A O 1
ATOM 1755 N N . ALA A 1 218 ? 17.430 0.781 -33.402 1.00 97.50 218 ALA A N 1
ATOM 1756 C CA . ALA A 1 218 ? 18.878 0.838 -33.608 1.00 97.50 218 ALA A CA 1
ATOM 1757 C C . ALA A 1 218 ? 19.304 0.000 -34.823 1.00 97.50 218 ALA A C 1
ATOM 1759 O O . ALA A 1 218 ? 20.147 0.417 -35.617 1.00 97.50 218 ALA A O 1
ATOM 1760 N N . THR A 1 219 ? 18.692 -1.173 -35.000 1.00 96.44 219 THR A N 1
ATOM 1761 C CA . THR A 1 219 ? 18.952 -2.049 -36.150 1.00 96.44 219 THR A CA 1
ATOM 1762 C C . THR A 1 219 ? 18.489 -1.401 -37.454 1.00 96.44 219 THR A C 1
ATOM 1764 O O . THR A 1 219 ? 19.234 -1.402 -38.436 1.00 96.44 219 THR A O 1
ATOM 1767 N N . PHE A 1 220 ? 17.303 -0.789 -37.451 1.00 95.81 220 PHE A N 1
ATOM 1768 C CA . PHE A 1 220 ? 16.773 -0.028 -38.582 1.00 95.81 220 PHE A CA 1
ATOM 1769 C C . PHE A 1 220 ? 17.699 1.136 -38.972 1.00 95.81 220 PHE A C 1
ATOM 1771 O O . PHE A 1 220 ? 18.106 1.254 -40.129 1.00 95.81 220 PHE A O 1
ATOM 1778 N N . ASN A 1 221 ? 18.117 1.945 -37.996 1.00 96.12 221 ASN A N 1
ATOM 1779 C CA . ASN A 1 221 ? 19.019 3.075 -38.221 1.00 96.12 221 ASN A CA 1
ATOM 1780 C C . ASN A 1 221 ? 20.382 2.604 -38.751 1.00 96.12 221 ASN A C 1
ATOM 1782 O O . ASN A 1 221 ? 20.912 3.178 -39.705 1.00 96.12 221 ASN A O 1
ATOM 1786 N N . LYS A 1 222 ? 20.926 1.505 -38.207 1.00 96.12 222 LYS A N 1
ATOM 1787 C CA . LYS A 1 222 ? 22.178 0.905 -38.691 1.00 96.12 222 LYS A CA 1
ATOM 1788 C C . LYS A 1 222 ? 22.079 0.473 -40.150 1.00 96.12 222 LYS A C 1
ATOM 1790 O O . LYS A 1 222 ? 23.016 0.706 -40.914 1.00 96.12 222 LYS A O 1
ATOM 1795 N N . LEU A 1 223 ? 20.960 -0.143 -40.535 1.00 94.75 223 LEU A N 1
ATOM 1796 C CA . LEU A 1 223 ? 20.701 -0.535 -41.917 1.00 94.75 223 LEU A CA 1
ATOM 1797 C C . LEU A 1 223 ? 20.685 0.691 -42.837 1.00 94.75 223 LEU A C 1
ATOM 1799 O O . LEU A 1 223 ? 21.395 0.699 -43.841 1.00 94.75 223 LEU A O 1
ATOM 1803 N N . GLY A 1 224 ? 19.955 1.746 -42.466 1.00 93.56 224 GLY A N 1
ATOM 1804 C CA . GLY A 1 224 ? 19.903 2.994 -43.232 1.00 93.56 224 GLY A CA 1
ATOM 1805 C C . GLY A 1 224 ? 21.281 3.631 -43.435 1.00 93.56 224 GLY A C 1
ATOM 1806 O O . GLY A 1 224 ? 21.635 3.979 -44.561 1.00 93.56 224 GLY A O 1
ATOM 1807 N N . LEU A 1 225 ? 22.100 3.702 -42.379 1.00 94.56 225 LEU A N 1
ATOM 1808 C CA . LEU A 1 225 ? 23.472 4.220 -42.453 1.00 94.56 225 LEU A CA 1
ATOM 1809 C C . LEU A 1 225 ? 24.364 3.399 -43.399 1.00 94.56 225 LEU A C 1
ATOM 1811 O O . LEU A 1 225 ? 25.127 3.965 -44.182 1.00 94.56 225 LEU A O 1
ATOM 1815 N N . LEU A 1 226 ? 24.270 2.066 -43.358 1.00 94.12 226 LEU A N 1
ATOM 1816 C CA . LEU A 1 226 ? 25.058 1.185 -44.229 1.00 94.12 226 LEU A CA 1
ATOM 1817 C C . LEU A 1 226 ? 24.632 1.280 -45.697 1.00 94.12 226 LEU A C 1
ATOM 1819 O O . LEU A 1 226 ? 25.492 1.252 -46.581 1.00 94.12 226 LEU A O 1
ATOM 1823 N N . LEU A 1 227 ? 23.327 1.404 -45.955 1.00 92.81 227 LEU A N 1
ATOM 1824 C CA . LEU A 1 227 ? 22.785 1.610 -47.298 1.00 92.81 227 LEU A CA 1
ATOM 1825 C C . LEU A 1 227 ? 23.240 2.954 -47.877 1.00 92.81 227 LEU A C 1
ATOM 1827 O O . LEU A 1 227 ? 23.736 2.991 -49.003 1.00 92.81 227 LEU A O 1
ATOM 1831 N N . ALA A 1 228 ? 23.182 4.027 -47.083 1.00 92.31 228 ALA A N 1
ATOM 1832 C CA . ALA A 1 228 ? 23.709 5.338 -47.466 1.00 92.31 228 ALA A CA 1
ATOM 1833 C C . ALA A 1 228 ? 25.214 5.287 -47.780 1.00 92.31 228 ALA A C 1
ATOM 1835 O O . ALA A 1 228 ? 25.669 5.849 -48.777 1.00 92.31 228 ALA A O 1
ATOM 1836 N N . ALA A 1 229 ? 25.982 4.545 -46.977 1.00 93.06 229 ALA A N 1
ATOM 1837 C CA . ALA A 1 229 ? 27.411 4.316 -47.183 1.00 93.06 229 ALA A CA 1
ATOM 1838 C C . ALA A 1 229 ? 27.733 3.281 -48.283 1.00 93.06 229 ALA A C 1
ATOM 1840 O O . ALA A 1 229 ? 28.899 2.928 -48.462 1.00 93.06 229 ALA A O 1
ATOM 1841 N N . LYS A 1 230 ? 26.727 2.754 -49.001 1.00 91.19 230 LYS A N 1
ATOM 1842 C CA . LYS A 1 230 ? 26.858 1.723 -50.053 1.00 91.19 230 LYS A CA 1
ATOM 1843 C C . LYS A 1 230 ? 27.581 0.444 -49.600 1.00 91.19 230 LYS A C 1
ATOM 1845 O O . LYS A 1 230 ? 28.134 -0.296 -50.411 1.00 91.19 230 LYS A O 1
ATOM 1850 N N . SER A 1 231 ? 27.548 0.142 -48.303 1.00 91.81 231 SER A N 1
ATOM 1851 C CA . SER A 1 231 ? 28.180 -1.037 -47.698 1.00 91.81 231 SER A CA 1
ATOM 1852 C C . SER A 1 231 ? 27.259 -2.263 -47.769 1.00 91.81 231 SER A C 1
ATOM 1854 O O . SER A 1 231 ? 26.831 -2.803 -46.748 1.00 91.81 231 SER A O 1
ATOM 1856 N N . LEU A 1 232 ? 26.929 -2.698 -48.991 1.00 86.88 232 LEU A N 1
ATOM 1857 C CA . LEU A 1 232 ? 25.833 -3.642 -49.267 1.00 86.88 232 LEU A CA 1
ATOM 1858 C C . LEU A 1 232 ? 25.984 -5.016 -48.594 1.00 86.88 232 LEU A C 1
ATOM 1860 O O . LEU A 1 232 ? 25.005 -5.538 -48.071 1.00 86.88 232 LEU A O 1
ATOM 1864 N N . ALA A 1 233 ? 27.193 -5.582 -48.547 1.00 88.19 233 ALA A N 1
ATOM 1865 C CA . ALA A 1 233 ? 27.416 -6.896 -47.931 1.00 88.19 233 ALA A CA 1
ATOM 1866 C C . ALA A 1 233 ? 27.090 -6.902 -46.424 1.00 88.19 233 ALA A C 1
ATOM 1868 O O . ALA A 1 233 ? 26.503 -7.849 -45.904 1.00 88.19 233 ALA A O 1
ATOM 1869 N N . VAL A 1 234 ? 27.428 -5.816 -45.721 1.00 90.88 234 VAL A N 1
ATOM 1870 C CA . VAL A 1 234 ? 27.118 -5.655 -44.291 1.00 90.88 234 VAL A CA 1
ATOM 1871 C C . VAL A 1 234 ? 25.656 -5.245 -44.098 1.00 90.88 234 VAL A C 1
ATOM 1873 O O . VAL A 1 234 ? 25.009 -5.683 -43.154 1.00 90.88 234 VAL A O 1
ATOM 1876 N N . ALA A 1 235 ? 25.095 -4.446 -45.010 1.00 91.25 235 ALA A N 1
ATOM 1877 C CA . ALA A 1 235 ? 23.674 -4.105 -44.980 1.00 91.25 235 ALA A CA 1
ATOM 1878 C C . ALA A 1 235 ? 22.787 -5.359 -45.093 1.00 91.25 235 ALA A C 1
ATOM 1880 O O . ALA A 1 235 ? 21.812 -5.481 -44.357 1.00 91.25 235 ALA A O 1
ATOM 1881 N N . GLN A 1 236 ? 23.152 -6.325 -45.943 1.00 89.81 236 GLN A N 1
ATOM 1882 C CA . GLN A 1 236 ? 22.428 -7.592 -46.091 1.00 89.81 236 GLN A CA 1
ATOM 1883 C C . GLN A 1 236 ? 22.403 -8.419 -44.800 1.00 89.81 236 GLN A C 1
ATOM 1885 O O . GLN A 1 236 ? 21.357 -8.964 -44.448 1.00 89.81 236 GLN A O 1
ATOM 1890 N N . SER A 1 237 ? 23.516 -8.493 -44.062 1.00 92.19 237 SER A N 1
ATOM 1891 C CA . SER A 1 237 ? 23.548 -9.241 -42.799 1.00 92.19 237 SER A CA 1
ATOM 1892 C C . SER A 1 237 ? 22.698 -8.577 -41.711 1.00 92.19 237 SER A C 1
ATOM 1894 O O . SER A 1 237 ? 21.966 -9.267 -41.002 1.00 92.19 237 SER A O 1
ATOM 1896 N N . ILE A 1 238 ? 22.715 -7.241 -41.626 1.00 93.38 238 ILE A N 1
ATOM 1897 C CA . ILE A 1 238 ? 21.846 -6.479 -40.715 1.00 93.38 238 ILE A CA 1
ATOM 1898 C C . ILE A 1 238 ? 20.370 -6.609 -41.111 1.00 93.38 238 ILE A C 1
ATOM 1900 O O . ILE A 1 238 ? 19.521 -6.796 -40.243 1.00 93.38 238 ILE A O 1
ATOM 1904 N N . ALA A 1 239 ? 20.052 -6.575 -42.406 1.00 91.75 239 ALA A N 1
ATOM 1905 C CA . ALA A 1 239 ? 18.698 -6.779 -42.915 1.00 91.75 239 ALA A CA 1
ATOM 190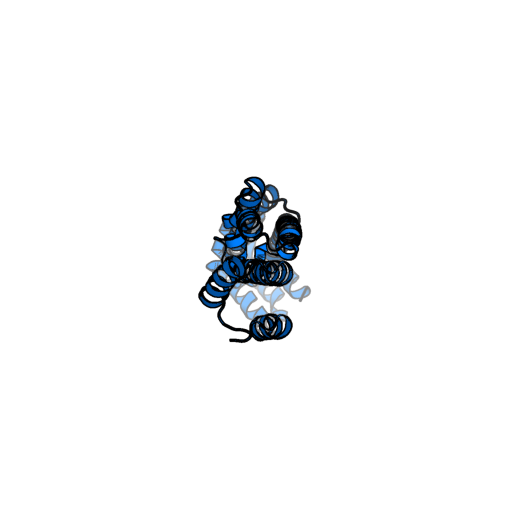6 C C . ALA A 1 239 ? 18.161 -8.184 -42.591 1.00 91.75 239 ALA A C 1
ATOM 1908 O O . ALA A 1 239 ? 17.018 -8.316 -42.155 1.00 91.75 239 ALA A O 1
ATOM 1909 N N . ALA A 1 240 ? 18.987 -9.223 -42.747 1.00 91.69 240 ALA A N 1
ATOM 1910 C CA . ALA A 1 240 ? 18.623 -10.590 -42.377 1.00 91.69 240 ALA A CA 1
ATOM 1911 C C . ALA A 1 240 ? 18.368 -10.725 -40.867 1.00 91.69 240 ALA A C 1
ATOM 1913 O O . ALA A 1 240 ? 17.393 -11.357 -40.462 1.00 91.69 240 ALA A O 1
ATOM 1914 N N . TYR A 1 241 ? 19.209 -10.098 -40.037 1.00 92.75 241 TYR A N 1
ATOM 1915 C CA . TYR A 1 241 ? 18.994 -10.033 -38.590 1.00 92.75 241 TYR A CA 1
ATOM 1916 C C . TYR A 1 241 ? 17.679 -9.319 -38.242 1.00 92.75 241 TYR A C 1
ATOM 1918 O O . TYR A 1 241 ? 16.888 -9.855 -37.470 1.00 92.75 241 TYR A O 1
ATOM 1926 N N . TYR A 1 242 ? 17.406 -8.165 -38.860 1.00 94.38 242 TYR A N 1
ATOM 1927 C CA . TYR A 1 242 ? 16.172 -7.408 -38.639 1.00 94.38 242 TYR A CA 1
ATOM 1928 C C . TYR A 1 242 ? 14.927 -8.258 -38.915 1.00 94.38 242 TYR A C 1
ATOM 1930 O O . TYR A 1 242 ? 14.061 -8.401 -38.055 1.00 94.38 242 TYR A O 1
ATOM 1938 N N . LEU A 1 243 ? 14.871 -8.882 -40.096 1.00 93.06 243 LEU A N 1
ATOM 1939 C CA . LEU A 1 243 ? 13.743 -9.723 -40.500 1.00 93.06 243 LEU A CA 1
ATOM 1940 C C . LEU A 1 243 ? 13.559 -10.927 -39.577 1.00 93.06 243 LEU A C 1
ATOM 1942 O O . LEU A 1 243 ? 12.427 -11.294 -39.272 1.00 93.06 243 LEU A O 1
ATOM 1946 N N . LYS A 1 244 ? 14.660 -11.535 -39.125 1.00 93.75 244 LYS A N 1
ATOM 1947 C CA . LYS A 1 244 ? 14.616 -12.681 -38.217 1.00 93.75 244 LYS A CA 1
ATOM 1948 C C . LYS A 1 244 ? 14.038 -12.310 -36.848 1.00 93.75 244 LYS A C 1
ATOM 1950 O O . LYS A 1 244 ? 13.220 -13.057 -36.322 1.00 93.75 244 LYS A O 1
ATOM 1955 N N . GLU A 1 245 ? 14.474 -11.198 -36.263 1.00 92.38 245 GLU A N 1
ATOM 1956 C CA . GLU A 1 245 ? 14.133 -10.845 -34.875 1.00 92.38 245 GLU A CA 1
ATOM 1957 C C . GLU A 1 245 ? 12.841 -10.011 -34.749 1.00 92.38 245 GLU A C 1
ATOM 1959 O O . GLU A 1 245 ? 12.128 -10.091 -33.737 1.00 92.38 245 GLU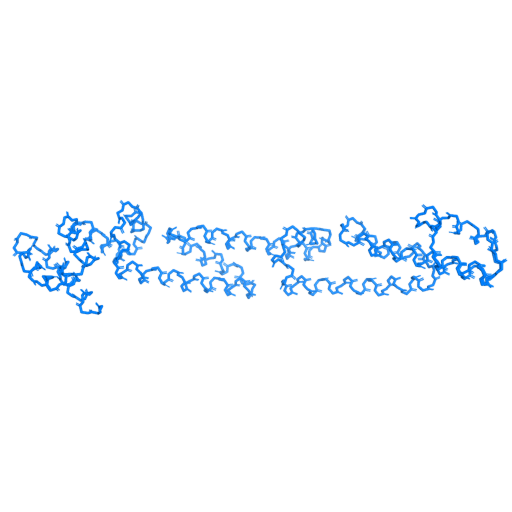 A O 1
ATOM 1964 N N . PHE A 1 246 ? 12.513 -9.212 -35.768 1.00 93.69 246 PHE A N 1
ATOM 1965 C CA . PHE A 1 246 ? 11.400 -8.250 -35.732 1.00 93.69 246 PHE A CA 1
ATOM 1966 C C . PHE A 1 246 ? 10.342 -8.490 -36.810 1.00 93.69 246 PHE A C 1
ATOM 1968 O O . PHE A 1 246 ? 9.209 -8.041 -36.651 1.00 93.69 246 PHE A O 1
ATOM 1975 N N . GLY A 1 247 ? 10.667 -9.247 -37.859 1.00 91.50 247 GLY A N 1
ATOM 1976 C CA . GLY A 1 247 ? 9.789 -9.436 -39.008 1.00 91.50 247 GLY A CA 1
ATOM 1977 C C . GLY A 1 247 ? 9.868 -8.282 -40.008 1.00 91.50 247 GLY A C 1
ATOM 1978 O O . GLY A 1 247 ? 10.757 -7.434 -39.954 1.00 91.50 247 GLY A O 1
ATOM 1979 N N . LYS A 1 248 ? 8.945 -8.294 -40.971 1.00 89.56 248 LYS A N 1
ATOM 1980 C CA . LYS A 1 248 ? 8.828 -7.273 -42.015 1.00 89.56 248 LYS A CA 1
ATOM 1981 C C . LYS A 1 248 ? 7.756 -6.262 -41.614 1.00 89.56 248 LYS A C 1
ATOM 1983 O O . LYS A 1 248 ? 6.643 -6.667 -41.290 1.00 89.56 248 LYS A O 1
ATOM 1988 N N . ASP A 1 249 ? 8.086 -4.978 -41.680 1.00 90.75 249 ASP A N 1
ATOM 1989 C CA . ASP A 1 249 ? 7.168 -3.873 -41.402 1.00 90.75 249 ASP A CA 1
ATOM 1990 C C . ASP A 1 249 ? 7.248 -2.781 -42.484 1.00 90.75 249 ASP A C 1
ATOM 1992 O O . ASP A 1 249 ? 8.117 -2.795 -43.366 1.00 90.75 249 ASP A O 1
ATOM 1996 N N . ASP A 1 250 ? 6.309 -1.836 -42.428 1.00 88.81 250 ASP A N 1
ATOM 1997 C CA . ASP A 1 250 ? 6.186 -0.760 -43.412 1.00 88.81 250 ASP A CA 1
ATOM 1998 C C . ASP A 1 250 ? 7.414 0.162 -43.445 1.00 88.81 250 ASP A C 1
ATOM 2000 O O . ASP A 1 250 ? 7.757 0.696 -44.504 1.00 88.81 250 ASP A O 1
ATOM 2004 N N . GLU A 1 251 ? 8.070 0.385 -42.302 1.00 88.19 251 GLU A N 1
ATOM 2005 C CA . GLU A 1 251 ? 9.260 1.238 -42.208 1.00 88.19 251 GLU A CA 1
ATOM 2006 C C . GLU A 1 251 ? 10.430 0.594 -42.949 1.00 88.19 251 GLU A C 1
ATOM 2008 O O . GLU A 1 251 ? 11.070 1.233 -43.790 1.00 88.19 251 GLU A O 1
ATOM 2013 N N . TYR A 1 252 ? 10.659 -0.694 -42.696 1.00 89.88 252 TYR A N 1
ATOM 2014 C CA . TYR A 1 252 ? 11.664 -1.509 -43.362 1.00 89.88 252 TYR A CA 1
ATOM 2015 C C . TYR A 1 252 ? 11.461 -1.527 -44.881 1.00 89.88 252 TYR A C 1
ATOM 2017 O O . TYR A 1 252 ? 12.402 -1.291 -45.643 1.00 89.88 252 TYR A O 1
ATOM 2025 N N . GLU A 1 253 ? 10.227 -1.738 -45.346 1.00 89.06 253 GLU A N 1
ATOM 2026 C CA . GLU A 1 253 ? 9.926 -1.721 -46.780 1.00 89.06 253 GLU A CA 1
ATOM 2027 C C . GLU A 1 253 ? 10.210 -0.369 -47.434 1.00 89.06 253 GLU A C 1
ATOM 2029 O O . GLU A 1 253 ? 10.775 -0.312 -48.532 1.00 89.06 253 GLU A O 1
ATOM 2034 N N . LYS A 1 254 ? 9.810 0.724 -46.778 1.00 90.25 254 LYS A N 1
ATOM 2035 C CA . LYS A 1 254 ? 10.051 2.085 -47.274 1.00 90.25 254 LYS A CA 1
ATOM 2036 C C . LYS A 1 254 ? 11.544 2.376 -47.371 1.00 90.25 254 LYS A C 1
ATOM 2038 O O . LYS A 1 254 ? 11.975 2.947 -48.372 1.00 90.25 254 LYS A O 1
ATOM 2043 N N . LEU A 1 255 ? 12.330 1.944 -46.383 1.00 89.38 255 LEU A N 1
ATOM 2044 C CA . LEU A 1 255 ? 13.781 2.119 -46.374 1.00 89.38 255 LEU A CA 1
ATOM 2045 C C . LEU A 1 255 ? 14.444 1.418 -47.567 1.00 89.38 255 LEU A C 1
ATOM 2047 O O . LEU A 1 255 ? 15.230 2.036 -48.283 1.00 89.38 255 LEU A O 1
ATOM 2051 N N . LEU A 1 256 ? 14.101 0.153 -47.827 1.00 85.88 256 LEU A N 1
ATOM 2052 C CA . LEU A 1 256 ? 14.673 -0.589 -48.956 1.00 85.88 256 LEU A CA 1
ATOM 2053 C C . LEU A 1 256 ? 14.283 0.012 -50.309 1.00 85.88 256 LEU A C 1
ATOM 2055 O O . LEU A 1 256 ? 15.138 0.149 -51.186 1.00 85.88 256 LEU A O 1
ATOM 2059 N N . LYS A 1 257 ? 13.014 0.411 -50.472 1.00 86.50 257 LYS A N 1
ATOM 2060 C CA . LYS A 1 257 ? 12.534 1.091 -51.687 1.00 86.50 257 LYS A CA 1
ATOM 2061 C C . LYS A 1 257 ? 13.289 2.399 -51.927 1.00 86.50 257 LYS A C 1
ATOM 2063 O O . LYS A 1 257 ? 13.698 2.653 -53.056 1.00 86.50 257 LYS A O 1
ATOM 2068 N N . HIS A 1 258 ? 13.516 3.193 -50.880 1.00 87.44 258 HIS A N 1
ATOM 2069 C CA . HIS A 1 258 ? 14.238 4.465 -50.973 1.00 87.44 258 HIS A CA 1
ATOM 2070 C C . HIS A 1 258 ? 15.667 4.299 -51.509 1.00 87.44 258 HIS A C 1
ATOM 2072 O O . HIS A 1 258 ? 16.098 5.076 -52.356 1.00 87.44 258 HIS A O 1
ATOM 2078 N N . TYR A 1 259 ? 16.382 3.261 -51.068 1.00 84.62 259 TYR A N 1
ATOM 2079 C CA . TYR A 1 259 ? 17.748 2.981 -51.522 1.00 84.62 259 TYR A CA 1
ATOM 2080 C C . TYR A 1 259 ? 17.822 2.094 -52.778 1.00 84.62 259 TYR A C 1
ATOM 2082 O O . TYR A 1 259 ? 18.916 1.700 -53.180 1.00 84.62 259 TYR A O 1
ATOM 2090 N N . GLY A 1 260 ? 16.686 1.777 -53.411 1.00 76.25 260 GLY A N 1
ATOM 2091 C CA . GLY A 1 260 ? 16.640 0.953 -54.625 1.00 76.25 260 GLY A CA 1
ATOM 2092 C C . GLY A 1 260 ? 17.052 -0.506 -54.406 1.00 76.25 260 GLY A C 1
ATOM 2093 O O . GLY A 1 260 ? 17.393 -1.192 -55.363 1.00 76.25 260 GLY A O 1
ATOM 2094 N N . VAL A 1 261 ? 17.018 -0.984 -53.158 1.00 72.44 261 VAL A N 1
ATOM 2095 C CA . VAL A 1 261 ? 17.376 -2.361 -52.765 1.00 72.44 261 VAL A CA 1
ATOM 2096 C C . VAL A 1 261 ? 16.108 -3.206 -52.599 1.00 72.44 261 VAL A C 1
ATOM 2098 O O . VAL A 1 261 ? 16.033 -4.071 -51.733 1.00 72.44 261 VAL A O 1
ATOM 2101 N N . ALA A 1 262 ? 15.064 -2.902 -53.376 1.00 58.94 262 ALA A N 1
ATOM 2102 C CA . ALA A 1 262 ? 13.781 -3.583 -53.263 1.00 58.94 262 ALA A CA 1
ATOM 2103 C C . ALA A 1 262 ? 13.952 -5.105 -53.425 1.00 58.94 262 ALA A C 1
ATOM 2105 O O . ALA A 1 262 ? 14.689 -5.560 -54.299 1.00 58.94 262 ALA A O 1
ATOM 2106 N N . SER A 1 263 ? 13.274 -5.829 -52.529 1.00 48.44 263 SER A N 1
ATOM 2107 C CA . SER A 1 263 ? 13.153 -7.290 -52.462 1.00 48.44 263 SER A CA 1
ATOM 2108 C C . SER A 1 263 ? 12.850 -7.941 -53.802 1.00 48.44 263 SER A C 1
ATOM 2110 O O . SER A 1 263 ? 11.898 -7.442 -54.449 1.00 48.44 263 SER A O 1
#